Protein AF-A0A535A7B1-F1 (afdb_monomer)

Sequence (189 aa):
MSALTLLDQRRAEAITGGNFILGQANDANATTTLTPTSGAPLKPLMHIDGSSMGITDTTLIVDGPTGGKSLQVNTGAGASAAAGGSTAISASSGSATAVSGTAGGTGGKGIWGHATGGHAVHGTASTGWGGFFEGSVYTTKFHEMKEITTPAAPAANHARLFLRDNGSGKTQLCVLFNTGGFQVIKTQP

Solvent-accessible surface area (backbone atoms only — not comparable to full-atom values): 13585 Å² total; per-residue (Å²): 130,83,76,73,47,76,65,53,51,54,50,53,53,57,73,73,69,58,74,92,67,93,89,60,90,82,48,96,90,54,88,86,78,91,72,84,92,63,95,69,87,88,72,74,95,72,81,88,83,57,90,87,58,62,97,85,62,80,88,79,85,71,84,49,59,93,93,58,74,49,76,83,87,88,66,62,95,94,55,79,93,76,76,86,71,96,70,80,75,78,55,91,55,103,84,55,78,57,78,87,54,83,49,96,52,94,90,51,63,40,75,83,63,77,58,99,65,90,65,42,74,80,62,76,49,99,70,88,65,48,72,86,74,96,64,92,84,86,71,97,72,83,84,86,82,68,71,42,76,86,71,79,56,42,60,84,99,39,72,46,79,49,36,25,69,72,85,78,86,38,51,27,40,32,42,31,30,44,87,61,59,64,46,76,80,44,66,60,132

Secondary structure (DSSP, 8-state):
-PPPPHHHHHHHHHHTT----SSS---TTS------SS--S---S-----TTS-TT--S------TTS-S------TT------SS------STT--S------STT--SS----SSS-SS----SSS-S---SS----SS-----B-PPPPPPPTT-EEEEEEE-SSS-EEEEEEETTS-EEEEEE--

Radius of gyration: 28.25 Å; Cα contacts (8 Å, |Δi|>4): 139; chains: 1; bounding box: 60×38×94 Å

Nearest PDB structures (foldseek):
  6x3m-assembly2_E  TM=2.555E-01  e=4.484E-01  Streptococcus pyogenes phage H4489A
  6x3m-assembly1_C  TM=3.343E-01  e=1.158E+00  Streptococcus pyogenes phage H4489A
  6x3m-assembly2_D  TM=3.162E-01  e=1.401E+00  Streptococcus pyogenes phage H4489A
  2dp5-assembly1_A  TM=2.538E-01  e=1.158E+00  Streptococcus pyogenes
  6x3m-assembly3_H  TM=2.265E-01  e=5.635E+00  Streptococcus pyogenes phage H4489A

Foldseek 3Di:
DDPQPPVNVVVVCVVVPDDDDDPDDDDPPDDDDQDDPDDDDDDPSDDQDCPVPDPPDDRDDQDDDVPDDSDDDDDDPPDDPDDPDDDDQDDDDPDDDSAFFDDDDDVDDRDDFDDPDDDSDFFDDPDDDSDDDPDDDDDPDDDDADADDDDQADAAPDKDWHWHDPVPRWIFTWIHHNVRDIDTPDIDD

Mean predicted aligned error: 11.19 Å

pLDDT: mean 81.15, std 14.84, range [48.0, 98.62]

Structure (mmCIF, N/CA/C/O backbone):
data_AF-A0A535A7B1-F1
#
_entry.id   AF-A0A535A7B1-F1
#
loop_
_atom_site.group_PDB
_atom_site.id
_atom_site.type_symbol
_atom_site.label_atom_id
_atom_site.label_alt_id
_atom_site.label_comp_id
_atom_site.label_asym_id
_atom_site.label_entity_id
_atom_site.label_seq_id
_atom_site.pdbx_PDB_ins_code
_atom_site.Cartn_x
_atom_site.Cartn_y
_atom_site.Cartn_z
_atom_site.occupancy
_atom_site.B_iso_or_equiv
_atom_site.auth_seq_id
_atom_site.auth_comp_id
_atom_site.auth_asym_id
_atom_site.auth_atom_id
_atom_site.pdbx_PDB_model_num
ATOM 1 N N . MET A 1 1 ? 19.086 -11.172 -66.546 1.00 52.09 1 MET A N 1
ATOM 2 C CA . MET A 1 1 ? 18.426 -10.802 -65.277 1.00 52.09 1 MET A CA 1
ATOM 3 C C . MET A 1 1 ? 19.045 -9.495 -64.819 1.00 52.09 1 MET A C 1
ATOM 5 O O . MET A 1 1 ? 20.242 -9.483 -64.571 1.00 52.09 1 MET A O 1
ATOM 9 N N . SER A 1 2 ? 18.289 -8.393 -64.837 1.00 60.31 2 SER A N 1
ATOM 10 C CA . SER A 1 2 ? 18.793 -7.094 -64.372 1.00 60.31 2 SER A CA 1
ATOM 11 C C . SER A 1 2 ? 19.026 -7.192 -62.870 1.00 60.31 2 SER A C 1
ATOM 13 O O . SER A 1 2 ? 18.092 -7.528 -62.144 1.00 60.31 2 SER A O 1
ATOM 15 N N . ALA A 1 3 ? 20.259 -6.968 -62.417 1.00 62.34 3 ALA A N 1
ATOM 16 C CA . ALA A 1 3 ? 20.546 -6.884 -60.993 1.00 62.34 3 ALA A CA 1
ATOM 17 C C . ALA A 1 3 ? 19.658 -5.782 -60.404 1.00 62.34 3 ALA A C 1
ATOM 19 O O . ALA A 1 3 ? 19.644 -4.668 -60.935 1.00 62.34 3 ALA A O 1
ATOM 20 N N . LEU A 1 4 ? 18.882 -6.106 -59.364 1.00 67.12 4 LEU A N 1
ATOM 21 C CA . LEU A 1 4 ? 18.201 -5.083 -58.575 1.00 67.12 4 LEU A CA 1
ATOM 22 C C . LEU A 1 4 ? 19.266 -4.073 -58.167 1.00 67.12 4 LEU A C 1
ATOM 24 O O . LEU A 1 4 ? 20.326 -4.461 -57.664 1.00 67.12 4 LEU A O 1
ATOM 28 N N . THR A 1 5 ? 19.018 -2.792 -58.419 1.00 82.12 5 THR A N 1
ATOM 29 C CA . THR A 1 5 ? 19.961 -1.790 -57.947 1.00 82.12 5 THR A CA 1
ATOM 30 C C . THR A 1 5 ? 19.994 -1.874 -56.423 1.00 82.12 5 THR A C 1
ATOM 32 O O . THR A 1 5 ? 19.004 -2.234 -55.783 1.00 82.12 5 THR A O 1
ATOM 35 N N . LEU A 1 6 ? 21.126 -1.533 -55.811 1.00 71.56 6 LEU A N 1
ATOM 36 C CA . LEU A 1 6 ? 21.220 -1.455 -54.350 1.00 71.56 6 LEU A CA 1
ATOM 37 C C . LEU A 1 6 ? 20.094 -0.569 -53.767 1.00 71.56 6 LEU A C 1
ATOM 39 O O . LEU A 1 6 ? 19.624 -0.785 -52.654 1.00 71.56 6 LEU A O 1
ATOM 43 N N . LEU A 1 7 ? 19.625 0.402 -54.558 1.00 72.31 7 LEU A N 1
ATOM 44 C CA . LEU A 1 7 ? 18.490 1.259 -54.245 1.00 72.31 7 LEU A CA 1
ATOM 45 C C . LEU A 1 7 ? 17.146 0.510 -54.268 1.00 72.31 7 LEU A C 1
ATOM 47 O O . LEU A 1 7 ? 16.309 0.766 -53.408 1.00 72.31 7 LEU A O 1
ATOM 51 N N . ASP A 1 8 ? 16.946 -0.427 -55.195 1.00 76.06 8 ASP A N 1
ATOM 52 C CA . ASP A 1 8 ? 15.741 -1.262 -55.273 1.00 76.06 8 ASP A CA 1
ATOM 53 C C . ASP A 1 8 ? 15.687 -2.291 -54.137 1.00 76.06 8 ASP A C 1
ATOM 55 O O . ASP A 1 8 ? 14.619 -2.514 -53.569 1.00 76.06 8 ASP A O 1
ATOM 59 N N . GLN A 1 9 ? 16.834 -2.854 -53.735 1.00 72.25 9 GLN A N 1
ATOM 60 C CA . GLN A 1 9 ? 16.934 -3.710 -52.543 1.00 72.25 9 GLN A CA 1
ATOM 61 C C . GLN A 1 9 ? 16.591 -2.940 -51.263 1.00 72.25 9 GLN A C 1
ATOM 63 O O . GLN A 1 9 ? 15.744 -3.384 -50.492 1.00 72.25 9 GLN A O 1
ATOM 68 N N . ARG A 1 10 ? 17.157 -1.741 -51.069 1.00 67.62 10 ARG A N 1
ATOM 69 C CA . ARG A 1 10 ? 16.856 -0.930 -49.876 1.00 67.62 10 ARG A CA 1
ATOM 70 C C . ARG A 1 10 ? 15.433 -0.375 -49.855 1.00 67.62 10 ARG A C 1
ATOM 72 O O . ARG A 1 10 ? 14.861 -0.203 -48.782 1.00 67.62 10 ARG A O 1
ATOM 79 N N . ARG A 1 11 ? 14.833 -0.111 -51.022 1.00 67.56 11 ARG A N 1
ATOM 80 C CA . ARG A 1 11 ? 13.405 0.234 -51.122 1.00 67.56 11 ARG A CA 1
ATOM 81 C C . ARG A 1 11 ? 12.518 -0.961 -50.774 1.00 67.56 11 ARG A C 1
ATOM 83 O O . ARG A 1 11 ? 11.527 -0.763 -50.081 1.00 67.56 11 ARG A O 1
ATOM 90 N N . ALA A 1 12 ? 12.879 -2.178 -51.182 1.00 63.34 12 ALA A N 1
ATOM 91 C CA . ALA A 1 12 ? 12.149 -3.390 -50.810 1.00 63.34 12 ALA A CA 1
ATOM 92 C C . ALA A 1 12 ? 12.198 -3.662 -49.292 1.00 63.34 12 ALA A C 1
ATOM 94 O O . ALA A 1 12 ? 11.164 -3.970 -48.708 1.00 63.34 12 ALA A O 1
ATOM 95 N N . GLU A 1 13 ? 13.351 -3.453 -48.647 1.00 61.88 13 GLU A N 1
ATOM 96 C CA . GLU A 1 13 ? 13.532 -3.593 -47.188 1.00 61.88 13 GLU A CA 1
ATOM 97 C C . GLU A 1 13 ? 12.706 -2.574 -46.377 1.00 61.88 13 GLU A C 1
ATOM 99 O O . GLU A 1 13 ? 12.192 -2.893 -45.304 1.00 61.88 13 GLU A O 1
ATOM 104 N N . ALA A 1 14 ? 12.526 -1.356 -46.902 1.00 57.94 14 ALA A N 1
ATOM 105 C CA . ALA A 1 14 ? 11.713 -0.315 -46.268 1.00 57.94 14 ALA A CA 1
ATOM 106 C C . ALA A 1 14 ? 10.194 -0.526 -46.449 1.00 57.94 14 ALA A C 1
ATOM 108 O O . ALA A 1 14 ? 9.410 -0.141 -45.584 1.00 57.94 14 ALA A O 1
ATOM 109 N N . ILE A 1 15 ? 9.765 -1.140 -47.559 1.00 52.69 15 ILE A N 1
ATOM 110 C CA . ILE A 1 15 ? 8.344 -1.359 -47.890 1.00 52.69 15 ILE A CA 1
ATOM 111 C C . ILE A 1 15 ? 7.735 -2.519 -47.077 1.00 52.69 15 ILE A C 1
ATOM 113 O O . ILE A 1 15 ? 6.527 -2.534 -46.849 1.00 52.69 15 ILE A O 1
ATOM 117 N N . THR A 1 16 ? 8.544 -3.454 -46.567 1.00 52.75 16 THR A N 1
ATOM 118 C CA . THR A 1 16 ? 8.082 -4.596 -45.750 1.00 52.75 16 THR A CA 1
ATOM 119 C C . THR A 1 16 ? 7.860 -4.288 -44.260 1.00 52.75 16 THR A C 1
ATOM 121 O O . THR A 1 16 ? 7.666 -5.215 -43.479 1.00 52.75 16 THR A O 1
ATOM 124 N N . GLY A 1 17 ? 7.868 -3.018 -43.837 1.00 49.88 17 GLY A N 1
ATOM 125 C CA . GLY A 1 17 ? 7.598 -2.645 -42.439 1.00 49.88 17 GLY A CA 1
ATOM 126 C C . GLY A 1 17 ? 8.762 -2.908 -41.475 1.00 49.88 17 GLY A C 1
ATOM 127 O O . GLY A 1 17 ? 8.541 -3.159 -40.294 1.00 49.88 17 GLY A O 1
ATOM 128 N N . GLY A 1 18 ? 10.006 -2.870 -41.965 1.00 48.00 18 GLY A N 1
ATOM 129 C CA . GLY A 1 18 ? 11.191 -2.992 -41.119 1.00 48.00 18 GLY A CA 1
ATOM 130 C C . GLY A 1 18 ? 11.361 -1.766 -40.221 1.00 48.00 18 GLY A C 1
ATOM 131 O O . GLY A 1 1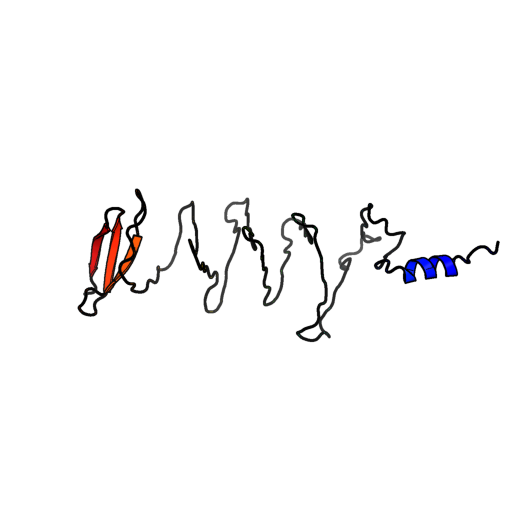8 ? 11.551 -0.653 -40.711 1.00 48.00 18 GLY A O 1
ATOM 132 N N . ASN A 1 19 ? 11.296 -1.970 -38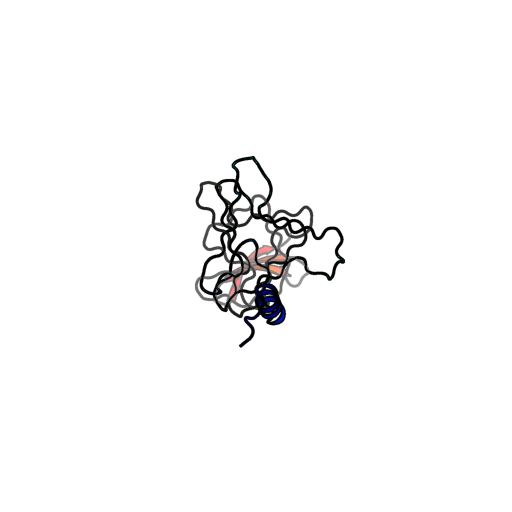.905 1.00 49.97 19 ASN A N 1
ATOM 133 C CA . ASN A 1 19 ? 11.562 -0.932 -37.913 1.00 49.97 19 ASN A CA 1
ATOM 134 C C . ASN A 1 19 ? 12.917 -0.242 -38.144 1.00 49.97 19 ASN A C 1
ATOM 136 O O . ASN A 1 19 ? 13.879 -0.834 -38.634 1.00 49.97 19 ASN A O 1
ATOM 140 N N . PHE A 1 20 ? 12.973 1.017 -37.713 1.00 54.16 20 PHE A N 1
ATOM 141 C CA . PHE A 1 20 ? 14.140 1.891 -37.696 1.00 54.16 20 PHE A CA 1
ATOM 142 C C . PHE A 1 20 ? 15.446 1.189 -37.281 1.00 54.16 20 PHE A C 1
ATOM 144 O O . PHE A 1 20 ? 15.522 0.514 -36.253 1.00 54.16 20 PHE A O 1
ATOM 151 N N . ILE A 1 21 ? 16.493 1.418 -38.074 1.00 58.69 21 ILE A N 1
ATOM 152 C CA . ILE A 1 21 ? 17.860 0.974 -37.816 1.00 58.69 21 ILE A CA 1
ATOM 153 C C . ILE A 1 21 ? 18.765 2.196 -37.656 1.00 58.69 21 ILE A C 1
ATOM 155 O O . ILE A 1 21 ? 18.937 2.960 -38.609 1.00 58.69 21 ILE A O 1
ATOM 159 N N . LEU A 1 22 ? 19.464 2.314 -36.524 1.00 58.59 22 LEU A N 1
ATOM 160 C CA . LEU A 1 22 ? 20.679 3.130 -36.445 1.00 58.59 22 LEU A CA 1
ATOM 161 C C . LEU A 1 22 ? 21.916 2.254 -36.689 1.00 58.59 22 LEU A C 1
ATOM 163 O O . LEU A 1 22 ? 22.447 1.642 -35.769 1.00 58.59 22 LEU A O 1
ATOM 167 N N . GLY A 1 23 ? 22.383 2.218 -37.941 1.00 53.00 23 GLY A N 1
ATOM 168 C CA . GLY A 1 23 ? 23.749 1.820 -38.304 1.00 53.00 23 GLY A CA 1
ATOM 169 C C . GLY A 1 23 ? 23.988 0.501 -39.062 1.00 53.00 23 GLY A C 1
ATOM 170 O O . GLY A 1 23 ? 24.954 0.485 -39.818 1.00 53.00 23 GLY A O 1
ATOM 171 N N . GLN A 1 24 ? 23.196 -0.576 -38.928 1.00 56.12 24 GLN A N 1
ATOM 172 C CA . GLN A 1 24 ? 23.437 -1.889 -39.592 1.00 56.12 24 GLN A CA 1
ATOM 173 C C . GLN A 1 24 ? 22.198 -2.800 -39.636 1.00 56.12 24 GLN A C 1
ATOM 175 O O . GLN A 1 24 ? 21.312 -2.626 -38.822 1.00 56.12 24 GLN A O 1
ATOM 180 N N . ALA A 1 25 ? 22.170 -3.817 -40.511 1.00 52.72 25 ALA A N 1
ATOM 181 C CA . ALA A 1 25 ? 21.081 -4.803 -40.617 1.00 52.72 25 ALA A CA 1
ATOM 182 C C . ALA A 1 25 ? 20.532 -5.268 -39.246 1.00 52.72 25 ALA A C 1
ATOM 184 O O . ALA A 1 25 ? 21.250 -5.868 -38.448 1.00 52.72 25 ALA A O 1
ATOM 185 N N . ASN A 1 26 ? 19.255 -4.977 -38.986 1.00 60.22 26 ASN A N 1
ATOM 186 C CA . ASN A 1 26 ? 18.538 -5.377 -37.780 1.00 60.22 26 ASN A CA 1
ATOM 187 C C . ASN A 1 26 ? 18.175 -6.847 -37.974 1.00 60.22 26 ASN A C 1
ATOM 189 O O . ASN A 1 26 ? 17.227 -7.162 -38.692 1.00 60.22 26 ASN A O 1
ATOM 193 N N . ASP A 1 27 ? 18.936 -7.744 -37.362 1.00 64.25 27 ASP A N 1
ATOM 194 C CA . ASP A 1 27 ? 18.519 -9.132 -37.202 1.00 64.25 27 ASP A CA 1
ATOM 195 C C . ASP A 1 27 ? 17.625 -9.218 -35.961 1.00 64.25 27 ASP A C 1
ATOM 197 O O . ASP A 1 27 ? 18.040 -8.846 -34.864 1.00 64.25 27 ASP A O 1
ATOM 201 N N . ALA A 1 28 ? 16.398 -9.715 -36.127 1.00 60.22 28 ALA A N 1
ATOM 202 C CA . ALA A 1 28 ? 15.451 -9.924 -35.030 1.00 60.22 28 ALA A CA 1
ATOM 203 C C . ALA A 1 28 ? 15.984 -10.878 -33.941 1.00 60.22 28 ALA A C 1
ATOM 205 O O . ALA A 1 28 ? 15.436 -10.923 -32.841 1.00 60.22 28 ALA A O 1
ATOM 206 N N . ASN A 1 29 ? 17.048 -11.628 -34.238 1.00 66.81 29 ASN A N 1
ATOM 207 C CA . ASN A 1 29 ? 17.693 -12.566 -33.326 1.00 66.81 29 ASN A CA 1
ATOM 208 C C . ASN A 1 29 ? 18.998 -12.027 -32.714 1.00 66.81 29 ASN A C 1
ATOM 210 O O . ASN A 1 29 ? 19.630 -12.737 -31.931 1.00 66.81 29 ASN A O 1
ATOM 214 N N . ALA A 1 30 ? 19.417 -10.801 -33.048 1.00 61.69 30 ALA A N 1
ATOM 215 C CA . ALA A 1 30 ? 20.651 -10.197 -32.549 1.00 61.69 30 ALA A CA 1
ATOM 216 C C . ALA A 1 30 ? 20.386 -8.957 -31.679 1.00 61.69 30 ALA A C 1
ATOM 218 O O . ALA A 1 30 ? 19.464 -8.178 -31.911 1.00 61.69 30 ALA A O 1
ATOM 219 N N . THR A 1 31 ? 21.234 -8.742 -30.671 1.00 73.62 31 THR A N 1
ATOM 220 C CA . THR A 1 31 ? 21.159 -7.559 -29.802 1.00 73.62 31 THR A CA 1
ATOM 221 C C . THR A 1 31 ? 21.687 -6.315 -30.519 1.00 73.62 31 THR A C 1
ATOM 223 O O . THR A 1 31 ? 22.892 -6.193 -30.745 1.00 73.62 31 THR A O 1
ATOM 226 N N . THR A 1 32 ? 20.826 -5.332 -30.784 1.00 73.62 32 THR A N 1
ATOM 227 C CA 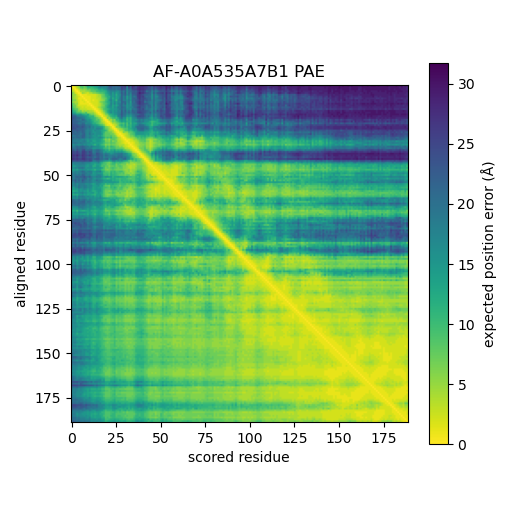. THR A 1 32 ? 21.262 -3.996 -31.224 1.00 73.62 32 THR A CA 1
ATOM 228 C C . THR A 1 32 ? 21.765 -3.191 -30.026 1.00 73.62 32 THR A C 1
ATOM 230 O O . THR A 1 32 ? 20.996 -2.837 -29.134 1.00 73.62 32 THR A O 1
ATOM 233 N N . THR A 1 33 ? 23.064 -2.884 -29.998 1.00 74.00 33 THR A N 1
ATOM 234 C CA . THR A 1 33 ? 23.676 -2.071 -28.933 1.00 74.00 33 THR A CA 1
ATOM 235 C C . THR A 1 33 ? 23.913 -0.642 -29.418 1.00 74.00 33 THR A C 1
ATOM 237 O O . THR A 1 33 ? 24.631 -0.430 -30.392 1.00 74.00 33 THR A O 1
ATOM 240 N N . LEU A 1 34 ? 23.364 0.353 -28.715 1.00 75.50 34 LEU A N 1
ATOM 241 C CA . LEU A 1 34 ? 23.719 1.762 -28.910 1.00 75.50 34 LEU A CA 1
ATOM 242 C C . LEU A 1 34 ? 24.869 2.114 -27.959 1.00 75.50 34 LEU A C 1
ATOM 244 O O . LEU A 1 34 ? 24.690 2.138 -26.744 1.00 75.50 34 LEU A O 1
ATOM 248 N N . THR A 1 35 ? 26.063 2.364 -28.493 1.00 70.75 35 THR A N 1
ATOM 249 C CA . THR A 1 35 ? 27.246 2.766 -27.711 1.00 70.75 35 THR A CA 1
ATOM 250 C C . THR A 1 35 ? 27.781 4.090 -28.257 1.00 70.75 35 THR A C 1
ATOM 252 O O . THR A 1 35 ? 27.913 4.222 -29.475 1.00 70.75 35 THR A O 1
ATOM 255 N N . PRO A 1 36 ? 28.087 5.088 -27.409 1.00 66.69 36 PRO A N 1
ATOM 256 C CA . PRO A 1 36 ? 28.672 6.332 -27.888 1.00 66.69 36 PRO A CA 1
ATOM 257 C C . PRO A 1 36 ? 30.085 6.060 -28.418 1.00 66.69 36 PRO A C 1
ATOM 259 O O . PRO A 1 36 ? 30.868 5.348 -27.795 1.00 66.69 36 PRO A O 1
ATOM 262 N N . THR A 1 37 ? 30.420 6.627 -29.575 1.00 64.19 37 THR A N 1
ATOM 263 C CA . THR A 1 37 ? 31.692 6.370 -30.274 1.00 64.19 37 THR A CA 1
ATOM 264 C C . THR A 1 37 ? 32.850 7.258 -29.804 1.00 64.19 37 THR A C 1
ATOM 266 O O . THR A 1 37 ? 33.974 7.086 -30.272 1.00 64.19 37 THR A O 1
ATOM 269 N N . SER A 1 38 ? 32.621 8.192 -28.873 1.00 61.16 38 SER A N 1
ATOM 270 C CA . SER A 1 38 ? 33.679 9.005 -28.262 1.00 61.16 38 SER A CA 1
ATOM 271 C C . SER A 1 38 ? 33.380 9.347 -26.797 1.00 61.16 38 SER A C 1
ATOM 273 O O . SER A 1 38 ? 32.238 9.587 -26.412 1.00 61.16 38 SER A O 1
ATOM 275 N N . GLY A 1 39 ? 34.427 9.350 -25.965 1.00 55.91 39 GLY A N 1
ATOM 276 C CA . GLY A 1 39 ? 34.363 9.495 -24.503 1.00 55.91 39 GLY A CA 1
ATOM 277 C C . GLY A 1 39 ? 34.131 10.916 -23.974 1.00 55.91 39 GLY A C 1
ATOM 278 O O . GLY A 1 39 ? 34.639 11.248 -22.905 1.00 55.91 39 GLY A O 1
ATOM 279 N N . ALA A 1 40 ? 33.412 11.773 -24.702 1.00 56.72 40 ALA A N 1
ATOM 280 C CA . ALA A 1 40 ? 33.024 13.087 -24.184 1.00 56.72 40 ALA A CA 1
ATOM 281 C C . ALA A 1 40 ? 31.806 12.967 -23.236 1.00 56.72 40 ALA A C 1
ATOM 283 O O . ALA A 1 40 ? 30.952 12.101 -23.448 1.00 56.72 40 ALA A O 1
ATOM 284 N N . PRO A 1 41 ? 31.682 13.818 -22.198 1.00 56.06 41 PRO A N 1
ATOM 285 C CA . PRO A 1 41 ? 30.610 13.687 -21.221 1.00 56.06 41 PRO A CA 1
ATOM 286 C C . PRO A 1 41 ? 29.231 14.072 -21.789 1.00 56.06 41 PRO A C 1
ATOM 288 O O . PRO A 1 41 ? 29.078 15.086 -22.464 1.00 56.06 41 PRO A O 1
ATOM 291 N N . LEU A 1 42 ? 28.237 13.252 -21.422 1.00 55.34 42 LEU A N 1
ATOM 292 C CA . LEU A 1 42 ? 26.790 13.513 -21.350 1.00 55.34 42 LEU A CA 1
ATOM 293 C C . LEU A 1 42 ? 26.102 14.055 -22.619 1.00 55.34 42 LEU A C 1
ATOM 295 O O . LEU A 1 42 ? 25.596 15.175 -22.644 1.00 55.34 42 LEU A O 1
ATOM 299 N N . LYS A 1 43 ? 25.93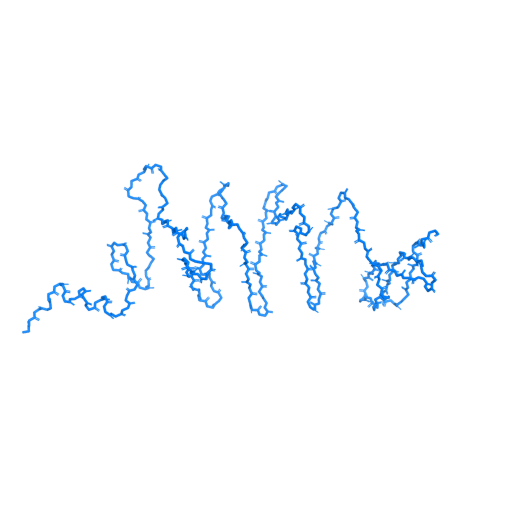7 13.202 -23.633 1.00 63.81 43 LYS A N 1
ATOM 300 C CA . LYS A 1 43 ? 24.730 13.250 -24.476 1.00 63.81 43 LYS A CA 1
ATOM 301 C C . LYS A 1 43 ? 23.950 11.953 -24.263 1.00 63.81 43 LYS A C 1
ATOM 303 O O . LYS A 1 43 ? 24.575 10.892 -24.288 1.00 63.81 43 LYS A O 1
ATOM 308 N N . PRO A 1 44 ? 22.630 12.003 -24.008 1.00 71.12 44 PRO A N 1
ATOM 309 C CA . PRO A 1 44 ? 21.842 10.784 -23.915 1.00 71.12 44 PRO A CA 1
ATOM 310 C C . PRO A 1 44 ? 21.934 10.030 -25.246 1.00 71.12 44 PRO A C 1
ATOM 312 O O . PRO A 1 44 ? 21.857 10.640 -26.311 1.00 71.12 44 PRO A O 1
ATOM 315 N N . LEU A 1 45 ? 22.104 8.705 -25.184 1.00 75.38 45 LEU A N 1
ATOM 316 C CA . LEU A 1 45 ? 22.141 7.856 -26.384 1.00 75.38 45 LEU A CA 1
ATOM 317 C C . LEU A 1 45 ? 20.847 7.957 -27.200 1.00 75.38 45 LEU A C 1
ATOM 319 O O . LEU A 1 45 ? 20.865 7.805 -28.416 1.00 75.38 45 LEU A O 1
ATOM 323 N N . MET A 1 46 ? 19.742 8.246 -26.518 1.00 82.00 46 MET A N 1
ATOM 324 C CA . MET A 1 46 ? 18.435 8.516 -27.091 1.00 82.00 46 MET A CA 1
ATOM 325 C C . MET A 1 46 ? 17.764 9.603 -26.247 1.00 82.00 46 MET A C 1
ATOM 327 O O . MET A 1 46 ? 17.684 9.468 -25.026 1.00 82.00 46 MET A O 1
ATOM 331 N N . HIS A 1 47 ? 17.293 10.673 -26.886 1.00 81.81 47 HIS A N 1
ATOM 332 C CA . HIS A 1 47 ? 16.447 11.689 -26.260 1.00 81.81 47 HIS A CA 1
ATOM 333 C C . HIS A 1 47 ? 15.078 11.648 -26.934 1.00 81.81 47 HIS A C 1
ATOM 335 O O . HIS A 1 47 ? 14.978 11.906 -28.132 1.00 81.81 47 HIS A O 1
ATOM 341 N N . ILE A 1 48 ? 14.048 11.288 -26.171 1.00 84.75 48 ILE A N 1
ATOM 342 C CA . ILE A 1 48 ? 12.656 11.331 -26.618 1.00 84.75 48 ILE A CA 1
ATOM 343 C C . ILE A 1 48 ? 12.022 12.546 -25.948 1.00 84.75 48 ILE A C 1
ATOM 345 O O . ILE A 1 48 ? 11.775 12.524 -24.744 1.00 84.75 48 ILE A O 1
ATOM 349 N N . ASP A 1 49 ? 11.802 13.605 -26.721 1.00 84.12 49 ASP A N 1
ATOM 350 C CA . ASP A 1 49 ? 11.202 14.850 -26.244 1.00 84.12 49 ASP A CA 1
ATOM 351 C C . ASP A 1 49 ? 9.748 14.947 -26.723 1.00 84.12 49 ASP A C 1
ATOM 353 O O . ASP A 1 49 ? 9.485 15.052 -27.920 1.00 84.12 49 ASP A O 1
ATOM 357 N N . GLY A 1 50 ? 8.807 14.888 -25.778 1.00 83.56 50 GLY A N 1
ATOM 358 C CA . GLY A 1 50 ? 7.369 15.003 -26.032 1.00 83.56 50 GLY A CA 1
ATOM 359 C C . GLY A 1 50 ? 6.785 16.388 -25.755 1.00 83.56 50 GLY A C 1
ATOM 360 O O . GLY A 1 50 ? 5.568 16.528 -25.722 1.00 83.56 50 GLY A O 1
ATOM 361 N N . SER A 1 51 ? 7.605 17.415 -25.516 1.00 85.38 51 SER A N 1
ATOM 362 C CA . SER A 1 51 ? 7.148 18.736 -25.041 1.00 85.38 51 SER A CA 1
ATOM 363 C C . SER A 1 51 ? 6.190 19.485 -25.981 1.00 85.38 51 SER A C 1
ATOM 365 O O . SER A 1 51 ? 5.509 20.408 -25.541 1.00 85.38 51 SER A O 1
ATOM 367 N N . SER A 1 52 ? 6.106 19.086 -27.253 1.00 85.94 52 SER A N 1
ATOM 368 C CA . SER A 1 52 ? 5.186 19.650 -28.255 1.00 85.94 52 SER A CA 1
ATOM 369 C C . SER A 1 52 ? 3.942 18.790 -28.523 1.00 85.94 52 SER A C 1
ATOM 371 O O . SER A 1 52 ? 3.137 19.136 -29.387 1.00 85.94 52 SER A O 1
ATOM 373 N N . MET A 1 53 ? 3.779 17.678 -27.804 1.00 86.62 53 MET A N 1
ATOM 374 C CA . MET A 1 53 ? 2.693 16.717 -28.004 1.00 86.62 53 MET A CA 1
ATOM 375 C C . MET A 1 53 ? 1.445 17.082 -27.186 1.00 86.62 53 MET A C 1
ATOM 377 O O . MET A 1 53 ? 1.531 17.713 -26.131 1.00 86.62 53 MET A O 1
ATOM 381 N N . GLY A 1 54 ? 0.268 16.685 -27.668 1.00 84.00 54 GLY A N 1
ATOM 382 C CA . GLY A 1 54 ? -0.993 16.813 -26.939 1.00 84.00 54 GLY A CA 1
ATOM 383 C C . GLY A 1 54 ? -1.117 15.803 -25.791 1.00 84.00 54 GLY A C 1
ATOM 384 O O . GLY A 1 54 ? -0.393 14.815 -25.722 1.00 84.00 54 GLY A O 1
ATOM 385 N N . ILE A 1 55 ? -2.090 16.010 -24.894 1.00 80.81 55 ILE A N 1
ATOM 386 C CA . ILE A 1 55 ? -2.307 15.159 -23.702 1.00 80.81 55 ILE A CA 1
ATOM 387 C C . ILE A 1 55 ? -2.733 13.709 -24.007 1.00 80.81 55 ILE A C 1
ATOM 389 O O . ILE A 1 55 ? -2.779 12.882 -23.101 1.00 80.81 55 ILE A O 1
ATOM 393 N N . THR A 1 56 ? -3.090 13.406 -25.256 1.00 86.00 56 THR A N 1
ATOM 394 C CA . THR A 1 56 ? -3.481 12.065 -25.721 1.00 86.00 56 THR A CA 1
ATOM 395 C C . THR A 1 56 ? -2.390 11.363 -26.516 1.00 86.00 56 THR A C 1
ATOM 397 O O . THR A 1 56 ? -2.534 10.187 -26.845 1.00 86.00 56 THR A O 1
ATOM 400 N N . ASP A 1 57 ? -1.330 12.077 -26.877 1.00 86.19 57 ASP A N 1
ATOM 401 C CA . ASP A 1 57 ? -0.317 11.542 -27.768 1.00 86.19 57 ASP A CA 1
ATOM 402 C C . ASP A 1 57 ? 0.701 10.703 -26.980 1.00 86.19 57 ASP A C 1
ATOM 404 O O . ASP A 1 57 ? 0.947 10.923 -25.794 1.00 86.19 57 ASP A O 1
ATOM 408 N N . THR A 1 58 ? 1.310 9.720 -27.645 1.00 83.38 58 THR A N 1
ATOM 409 C CA . THR A 1 58 ? 2.255 8.780 -27.021 1.00 83.38 58 THR A CA 1
ATOM 410 C C . THR A 1 58 ? 3.664 8.973 -27.573 1.00 83.38 58 THR A C 1
ATOM 412 O O . THR A 1 58 ? 3.874 8.857 -28.777 1.00 83.38 58 THR A O 1
ATOM 415 N N . THR A 1 59 ? 4.640 9.231 -26.700 1.00 84.94 59 THR A N 1
ATOM 416 C CA . THR A 1 59 ? 6.056 9.402 -27.079 1.00 84.94 59 THR A CA 1
ATOM 417 C C . THR A 1 59 ? 6.776 8.078 -27.335 1.00 84.94 59 THR A C 1
ATOM 419 O O . THR A 1 59 ? 7.644 8.004 -28.202 1.00 84.94 59 THR A O 1
ATOM 422 N N . LEU A 1 60 ? 6.445 7.036 -26.566 1.00 86.25 60 LEU A N 1
ATOM 423 C CA . LEU A 1 60 ? 7.088 5.726 -26.622 1.00 86.25 60 LEU A CA 1
ATOM 424 C C . LEU A 1 60 ? 6.112 4.623 -26.203 1.00 86.25 60 LEU A C 1
ATOM 426 O O . LEU A 1 60 ? 5.493 4.705 -25.144 1.00 86.25 60 LEU A O 1
ATOM 430 N N . ILE A 1 61 ? 6.056 3.559 -27.001 1.00 84.69 61 ILE A N 1
ATOM 431 C CA . ILE A 1 61 ? 5.433 2.282 -26.645 1.00 84.69 61 ILE A CA 1
ATOM 432 C C . ILE A 1 61 ? 6.542 1.234 -26.615 1.00 84.69 61 ILE A C 1
ATOM 434 O O . ILE A 1 61 ? 7.348 1.159 -27.543 1.00 84.69 61 ILE A O 1
ATOM 438 N N . VAL A 1 62 ? 6.594 0.439 -25.545 1.00 84.62 62 VAL A N 1
ATOM 439 C CA . VAL A 1 62 ? 7.501 -0.709 -25.439 1.00 84.62 62 VAL A CA 1
ATOM 440 C C . VAL A 1 62 ? 6.677 -1.945 -25.116 1.00 84.62 62 VAL A C 1
ATOM 442 O O . VAL A 1 62 ? 6.314 -2.180 -23.962 1.00 84.62 62 VAL A O 1
ATOM 445 N N . ASP A 1 63 ? 6.382 -2.729 -26.145 1.00 83.50 63 ASP A N 1
ATOM 446 C CA . ASP A 1 63 ? 5.669 -3.992 -26.003 1.00 83.50 63 ASP A CA 1
ATOM 447 C C . ASP A 1 63 ? 6.631 -5.098 -25.558 1.00 83.50 63 ASP A C 1
ATOM 449 O O . ASP A 1 63 ? 7.741 -5.234 -26.073 1.00 83.50 63 ASP A O 1
ATOM 453 N N . GLY A 1 64 ? 6.216 -5.881 -24.563 1.00 76.31 64 GLY A N 1
ATOM 454 C CA . GLY A 1 64 ? 6.987 -7.010 -24.045 1.00 76.31 64 GLY A CA 1
ATOM 455 C C . GLY A 1 64 ? 6.307 -8.347 -24.330 1.00 76.31 64 GLY A C 1
ATOM 456 O O . GLY A 1 64 ? 5.086 -8.397 -24.484 1.00 76.31 64 GLY A O 1
ATOM 457 N N . PRO A 1 65 ? 7.066 -9.453 -24.352 1.00 75.25 65 PRO A N 1
ATOM 458 C CA . PRO A 1 65 ? 6.486 -10.786 -24.448 1.00 75.25 65 PRO A CA 1
ATOM 459 C C . PRO A 1 65 ? 5.731 -11.147 -23.160 1.00 75.25 65 PRO A C 1
ATOM 461 O O . PRO A 1 65 ? 6.035 -10.643 -22.074 1.00 75.25 65 PRO A O 1
ATOM 464 N N . THR A 1 66 ? 4.774 -12.073 -23.247 1.00 79.19 66 THR A N 1
ATOM 465 C CA . THR A 1 66 ? 4.071 -12.607 -22.071 1.00 79.19 66 THR A CA 1
ATOM 466 C C . THR A 1 66 ? 5.074 -13.186 -21.063 1.00 79.19 66 THR A C 1
ATOM 468 O O . THR A 1 66 ? 5.798 -14.126 -21.375 1.00 79.19 66 THR A O 1
ATOM 471 N N . GLY A 1 67 ? 5.125 -12.619 -19.852 1.00 69.94 67 GLY A N 1
ATOM 472 C CA . GLY A 1 67 ? 6.015 -13.073 -18.772 1.00 69.94 67 GLY A CA 1
ATOM 473 C C . GLY A 1 67 ? 7.469 -12.583 -18.847 1.00 69.94 67 GLY A C 1
ATOM 474 O O . GLY A 1 67 ? 8.266 -12.962 -17.991 1.00 69.94 67 GLY A O 1
ATOM 475 N N . GLY A 1 68 ? 7.830 -11.746 -19.828 1.00 69.69 68 GLY A N 1
ATOM 476 C CA . GLY A 1 68 ? 9.158 -11.129 -19.932 1.00 69.69 68 GLY A CA 1
ATOM 477 C C . GLY A 1 68 ? 9.184 -9.652 -19.531 1.00 69.69 68 GLY A C 1
ATOM 478 O O . GLY A 1 68 ? 8.182 -9.079 -19.106 1.00 69.69 68 GLY A O 1
ATOM 479 N N . LYS A 1 69 ? 10.354 -9.019 -19.667 1.00 77.62 69 LYS 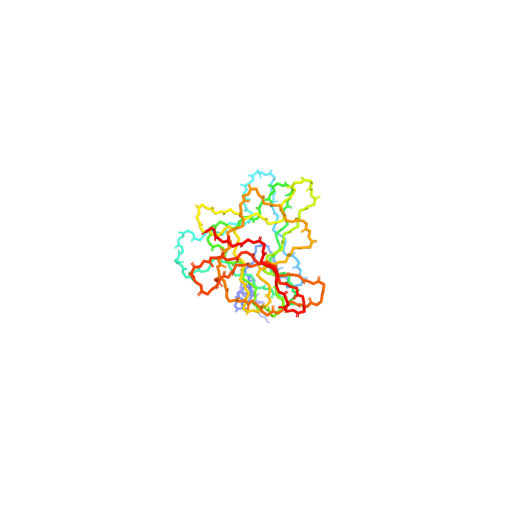A N 1
ATOM 480 C CA . LYS A 1 69 ? 10.519 -7.576 -19.442 1.00 77.62 69 LYS A CA 1
ATOM 481 C C . LYS A 1 69 ? 10.386 -6.843 -20.773 1.00 77.62 69 LYS A C 1
ATOM 483 O O . LYS A 1 69 ? 11.163 -7.118 -21.680 1.00 77.62 69 LYS A O 1
ATOM 488 N N . SER A 1 70 ? 9.446 -5.907 -20.874 1.00 80.31 70 SER A N 1
ATOM 489 C CA . SER A 1 70 ? 9.399 -4.961 -21.997 1.00 80.31 70 SER A CA 1
ATOM 490 C C . SER A 1 70 ? 10.527 -3.935 -21.889 1.00 80.31 70 SER A C 1
ATOM 492 O O . SER A 1 70 ? 11.236 -3.671 -22.851 1.00 80.31 70 SER A O 1
ATOM 494 N N . LEU A 1 71 ? 10.744 -3.408 -20.681 1.00 85.00 71 LEU A N 1
ATOM 495 C CA . LEU A 1 71 ? 11.763 -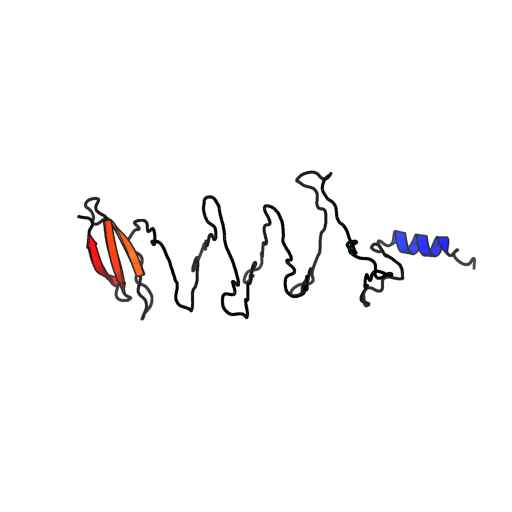2.413 -20.376 1.00 85.00 71 LEU A CA 1
ATOM 496 C C . LEU A 1 71 ? 12.531 -2.811 -19.112 1.00 85.00 71 LEU A C 1
ATOM 498 O O . LEU A 1 71 ? 11.941 -3.046 -18.057 1.00 85.00 71 LEU A O 1
ATOM 502 N N . GLN A 1 72 ? 13.860 -2.854 -19.201 1.00 81.88 72 GLN A N 1
ATOM 503 C CA . GLN A 1 72 ? 14.746 -2.999 -18.049 1.00 81.88 72 GLN A CA 1
ATOM 504 C C . GLN A 1 72 ? 15.708 -1.816 -18.001 1.00 81.88 72 GLN A C 1
ATOM 506 O O . GLN A 1 72 ? 16.526 -1.639 -18.899 1.00 81.88 72 GLN A O 1
ATOM 511 N N . VAL A 1 73 ? 15.640 -1.039 -16.921 1.00 81.94 73 VAL A N 1
ATOM 512 C CA . VAL A 1 73 ? 16.583 0.050 -16.657 1.00 81.94 73 VAL A CA 1
ATOM 513 C C . VAL A 1 73 ? 17.537 -0.406 -15.560 1.00 81.94 73 VAL A C 1
ATOM 515 O O . VAL A 1 73 ? 17.143 -0.543 -14.406 1.00 81.94 73 VAL A O 1
ATOM 518 N N . ASN A 1 74 ? 18.789 -0.671 -15.927 1.00 78.81 74 ASN A N 1
ATOM 519 C CA . ASN A 1 74 ? 19.848 -0.971 -14.968 1.00 78.81 74 ASN A CA 1
ATOM 520 C C . ASN A 1 74 ? 20.615 0.316 -14.685 1.00 78.81 74 ASN A C 1
ATOM 522 O O . ASN A 1 74 ? 21.238 0.874 -15.588 1.00 78.81 74 ASN A O 1
ATOM 526 N N . THR A 1 75 ? 20.573 0.790 -13.445 1.00 76.56 75 THR A N 1
ATOM 527 C CA . THR A 1 75 ? 21.309 1.981 -13.020 1.00 76.56 75 THR A CA 1
ATOM 528 C C . THR A 1 75 ? 22.473 1.599 -12.105 1.00 76.56 75 THR A C 1
ATOM 530 O O . THR A 1 75 ? 22.431 0.588 -11.405 1.00 76.56 75 THR A O 1
ATOM 533 N N . GLY A 1 76 ? 23.548 2.391 -12.131 1.00 71.00 76 GLY A N 1
ATOM 534 C CA . GLY A 1 76 ? 24.634 2.281 -11.153 1.00 71.00 76 GLY A CA 1
ATOM 535 C C . GLY A 1 76 ? 24.236 2.860 -9.790 1.00 71.00 76 GLY A C 1
ATOM 536 O O . GLY A 1 76 ? 23.185 3.487 -9.646 1.00 71.00 76 GLY A O 1
ATOM 537 N N . ALA A 1 77 ? 25.096 2.691 -8.781 1.00 70.06 77 ALA A N 1
ATOM 538 C CA . ALA A 1 77 ? 24.889 3.288 -7.462 1.00 70.06 77 ALA A CA 1
ATOM 539 C C . ALA A 1 77 ? 24.648 4.810 -7.569 1.00 70.06 77 ALA A C 1
ATOM 541 O O . ALA A 1 77 ? 25.436 5.524 -8.184 1.00 70.06 77 ALA A O 1
ATOM 542 N N . GLY A 1 78 ? 23.550 5.298 -6.979 1.00 58.50 78 GLY A N 1
ATOM 543 C CA . GLY A 1 78 ? 23.181 6.721 -6.980 1.00 58.50 78 GLY A CA 1
ATOM 544 C C . GLY A 1 78 ? 22.409 7.218 -8.211 1.00 58.50 78 GLY A C 1
ATOM 545 O O . GLY A 1 78 ? 22.012 8.380 -8.224 1.00 58.50 78 GLY A O 1
ATOM 546 N N . ALA A 1 79 ? 22.151 6.376 -9.217 1.00 61.31 79 ALA A N 1
ATOM 547 C CA . ALA A 1 79 ? 21.351 6.751 -10.384 1.00 61.31 79 ALA A CA 1
ATOM 548 C C . ALA A 1 79 ? 19.876 6.335 -10.223 1.00 61.31 79 ALA A C 1
ATOM 550 O O . ALA A 1 79 ? 19.564 5.180 -9.920 1.00 61.31 79 ALA A O 1
ATOM 551 N N . SER A 1 80 ? 18.965 7.287 -10.437 1.00 62.84 80 SER A N 1
ATOM 552 C CA . SER A 1 80 ? 17.515 7.102 -10.355 1.00 62.84 80 SER A CA 1
ATOM 553 C C . SER A 1 80 ? 16.898 6.904 -11.741 1.00 62.84 80 SER A C 1
ATOM 555 O O . SER A 1 80 ? 17.139 7.676 -12.665 1.00 62.84 80 SER A O 1
ATOM 557 N N . ALA A 1 81 ? 16.045 5.889 -11.879 1.00 65.25 81 ALA A N 1
ATOM 558 C CA . ALA A 1 81 ? 15.056 5.834 -12.951 1.00 65.25 81 ALA A CA 1
ATOM 559 C C . ALA A 1 81 ? 13.785 6.517 -12.426 1.00 65.25 81 ALA A C 1
ATOM 561 O O . ALA A 1 81 ? 12.925 5.873 -11.830 1.00 65.25 81 ALA A O 1
ATOM 562 N N . ALA A 1 82 ? 13.724 7.845 -12.528 1.00 62.75 82 ALA A N 1
ATOM 563 C CA . ALA A 1 82 ? 12.582 8.619 -12.052 1.00 62.75 82 ALA A CA 1
ATOM 564 C C . ALA A 1 82 ? 11.572 8.825 -13.184 1.00 62.75 82 ALA A C 1
ATOM 566 O O . ALA A 1 82 ? 11.931 9.301 -14.258 1.00 62.75 82 ALA A O 1
ATOM 567 N N . ALA A 1 83 ? 10.303 8.527 -12.920 1.00 60.72 83 ALA A N 1
ATOM 568 C CA . ALA A 1 83 ? 9.207 9.026 -13.732 1.00 60.72 83 ALA A CA 1
ATOM 569 C C . ALA A 1 83 ? 8.697 10.323 -13.080 1.00 60.72 83 ALA A C 1
ATOM 571 O O . ALA A 1 83 ? 8.198 10.307 -11.955 1.00 60.72 83 ALA A O 1
ATOM 572 N N . GLY A 1 84 ? 8.924 11.468 -13.728 1.00 52.69 84 GLY A N 1
ATOM 573 C CA . GLY A 1 84 ? 8.413 12.761 -13.267 1.00 52.69 84 GLY A CA 1
ATOM 574 C C . GLY A 1 84 ? 6.941 12.940 -13.654 1.00 52.69 84 GLY A C 1
ATOM 575 O O . GLY A 1 84 ? 6.563 12.617 -14.775 1.00 52.69 84 GLY A O 1
ATOM 576 N N . GLY A 1 85 ? 6.113 13.469 -12.747 1.00 57.28 85 GLY A N 1
ATOM 577 C CA . GLY A 1 85 ? 4.681 13.715 -12.985 1.00 57.28 85 GLY A CA 1
ATOM 578 C C . GLY A 1 85 ? 3.754 12.584 -12.512 1.00 57.28 85 GLY A C 1
ATOM 579 O O . GLY A 1 85 ? 4.166 11.698 -11.763 1.00 57.28 85 GLY A O 1
ATOM 580 N N . SER A 1 86 ? 2.478 12.623 -12.918 1.00 56.44 86 SER A N 1
ATOM 581 C CA . SER A 1 86 ? 1.465 11.605 -12.595 1.00 56.44 86 SER A CA 1
ATOM 582 C C . SER A 1 86 ? 1.731 10.311 -13.366 1.00 56.44 86 SER A C 1
ATOM 584 O O . SER A 1 86 ? 1.131 10.051 -14.406 1.00 56.44 86 SER A O 1
ATOM 586 N N . THR A 1 87 ? 2.666 9.508 -12.871 1.00 62.12 87 THR A N 1
ATOM 587 C CA . THR A 1 87 ? 3.011 8.216 -13.467 1.00 62.12 87 THR A CA 1
ATOM 588 C C . THR A 1 87 ? 2.125 7.128 -12.879 1.00 62.12 87 THR A C 1
ATOM 590 O O . THR A 1 87 ? 2.201 6.842 -11.686 1.00 62.12 87 THR A O 1
ATOM 593 N N . ALA A 1 88 ? 1.304 6.492 -13.712 1.00 64.44 88 ALA A N 1
ATOM 594 C CA . ALA A 1 88 ? 0.578 5.286 -13.334 1.00 64.44 88 ALA A CA 1
ATOM 595 C C . ALA A 1 88 ? 1.392 4.051 -13.748 1.00 64.44 88 ALA A C 1
ATOM 597 O O . ALA A 1 88 ? 1.421 3.689 -14.922 1.00 64.44 88 ALA A O 1
ATOM 598 N N . ILE A 1 89 ? 2.036 3.377 -12.791 1.00 74.00 89 ILE A N 1
ATOM 599 C CA . ILE A 1 89 ? 2.544 2.016 -13.011 1.00 74.00 89 ILE A CA 1
ATOM 600 C C . ILE A 1 89 ? 1.363 1.077 -12.770 1.00 74.00 89 ILE A C 1
ATOM 602 O O . ILE A 1 89 ? 1.005 0.800 -11.628 1.00 74.00 89 ILE A O 1
ATOM 606 N N . SER A 1 90 ? 0.711 0.651 -13.849 1.00 72.69 90 SER A N 1
ATOM 607 C CA . SER A 1 90 ? -0.458 -0.230 -13.792 1.00 72.69 90 SER A CA 1
ATOM 608 C C . SER A 1 90 ? -0.063 -1.647 -14.184 1.00 72.69 90 SER A C 1
ATOM 610 O O . SER A 1 90 ? 0.641 -1.843 -15.170 1.00 72.69 90 SER A O 1
ATOM 612 N N . ALA A 1 91 ? -0.544 -2.640 -13.440 1.00 74.00 91 ALA A N 1
ATOM 613 C CA . ALA A 1 91 ? -0.379 -4.046 -13.780 1.00 74.00 91 ALA A CA 1
ATOM 614 C C . ALA A 1 91 ? -1.759 -4.718 -13.780 1.00 74.00 91 ALA A C 1
ATOM 616 O O . ALA A 1 91 ? -2.500 -4.601 -12.809 1.00 74.00 91 ALA A O 1
ATOM 617 N N . SER A 1 92 ? -2.131 -5.354 -14.893 1.00 68.44 92 SER A N 1
ATOM 618 C CA . SER A 1 92 ? -3.521 -5.740 -15.191 1.00 68.44 92 SER A CA 1
ATOM 619 C C . SER A 1 92 ? -3.785 -7.252 -15.210 1.00 68.44 92 SER A C 1
ATOM 621 O O . SER A 1 92 ? -4.863 -7.673 -15.622 1.00 68.44 92 SER A O 1
ATOM 623 N N . SER A 1 93 ? -2.842 -8.092 -14.769 1.00 63.62 93 SER A N 1
ATOM 624 C CA . SER A 1 93 ? -3.055 -9.546 -14.695 1.00 63.62 93 SER A CA 1
ATOM 625 C C . SER A 1 93 ? -3.535 -9.995 -13.307 1.00 63.62 93 SER A C 1
ATOM 627 O O . SER A 1 93 ? -3.292 -9.327 -12.303 1.00 63.62 93 SER A O 1
ATOM 629 N N . GLY A 1 94 ? -4.210 -11.150 -13.230 1.00 60.28 94 GLY A N 1
ATOM 630 C CA . GLY A 1 94 ? -4.840 -11.667 -12.000 1.00 60.28 94 GLY A CA 1
ATOM 631 C C . GLY A 1 94 ? -3.896 -11.974 -10.824 1.00 60.28 94 GLY A C 1
ATOM 632 O O . GLY A 1 94 ? -4.358 -12.378 -9.761 1.00 60.28 94 GLY A O 1
ATOM 633 N N . SER A 1 95 ? -2.580 -11.806 -10.985 1.00 72.75 95 SER A N 1
ATOM 634 C CA . SER A 1 95 ? -1.563 -11.939 -9.928 1.00 72.75 95 SER A CA 1
ATOM 635 C C . SER A 1 95 ? -0.360 -11.035 -10.222 1.00 72.75 95 SER A C 1
ATOM 637 O O . SER A 1 95 ? 0.779 -11.494 -10.284 1.00 72.75 95 SER A O 1
ATOM 639 N N . ALA A 1 96 ? -0.614 -9.754 -10.494 1.00 71.56 96 ALA A N 1
ATOM 640 C CA . ALA A 1 96 ? 0.428 -8.809 -10.873 1.00 71.56 96 ALA A CA 1
ATOM 641 C C . ALA A 1 96 ? 0.934 -7.973 -9.689 1.00 71.56 96 ALA A C 1
ATOM 643 O O . ALA A 1 96 ? 0.146 -7.454 -8.900 1.00 71.56 96 ALA A O 1
ATOM 644 N N . THR A 1 97 ? 2.248 -7.754 -9.634 1.00 79.44 97 THR A N 1
ATOM 645 C CA . THR A 1 97 ? 2.862 -6.740 -8.768 1.00 79.44 97 THR A CA 1
ATOM 646 C C . THR A 1 97 ? 3.232 -5.541 -9.626 1.00 79.44 97 THR A C 1
ATOM 648 O O . THR A 1 97 ? 4.136 -5.633 -10.452 1.00 79.44 97 THR A O 1
ATOM 651 N N . ALA A 1 98 ? 2.544 -4.415 -9.435 1.00 81.69 98 AL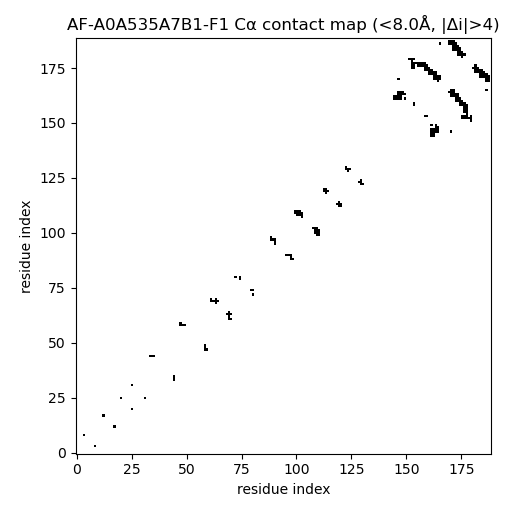A A N 1
ATOM 652 C CA . ALA A 1 98 ? 2.854 -3.189 -10.169 1.00 81.69 98 ALA A CA 1
ATOM 653 C C . ALA A 1 98 ? 4.183 -2.568 -9.715 1.00 81.69 98 ALA A C 1
ATOM 655 O O . ALA A 1 98 ? 5.007 -2.184 -10.539 1.00 81.69 98 ALA A O 1
ATOM 656 N N . VAL A 1 99 ? 4.412 -2.505 -8.400 1.00 84.56 99 VAL A N 1
ATOM 657 C CA . VAL A 1 99 ? 5.608 -1.898 -7.806 1.00 84.56 99 VAL A CA 1
ATOM 658 C C . VAL A 1 99 ? 6.200 -2.852 -6.777 1.00 84.56 99 VAL A C 1
ATOM 660 O O . VAL A 1 99 ? 5.514 -3.274 -5.850 1.00 84.56 99 VAL A O 1
ATOM 663 N N . SER A 1 100 ? 7.485 -3.172 -6.930 1.00 84.19 100 SER A N 1
ATOM 664 C CA . SER A 1 100 ? 8.280 -3.905 -5.942 1.00 84.19 100 SER A CA 1
ATOM 665 C C . SER A 1 100 ? 9.530 -3.096 -5.615 1.00 84.19 100 SER A C 1
ATOM 667 O O . SER A 1 100 ? 10.230 -2.649 -6.522 1.00 84.19 100 SER A O 1
ATOM 669 N N . GLY A 1 101 ? 9.793 -2.885 -4.325 1.00 85.19 101 GLY A N 1
ATOM 670 C CA . GLY A 1 101 ? 10.936 -2.117 -3.845 1.00 85.19 101 GLY A CA 1
ATOM 671 C C . GLY A 1 101 ? 11.772 -2.929 -2.866 1.00 85.19 101 GLY A C 1
ATOM 672 O O . GLY A 1 101 ? 11.286 -3.317 -1.806 1.00 85.19 101 GLY A O 1
ATOM 673 N N . THR A 1 102 ? 13.044 -3.150 -3.188 1.00 86.38 102 THR A N 1
ATOM 674 C CA . THR A 1 102 ? 14.006 -3.845 -2.321 1.00 86.38 102 THR A CA 1
ATOM 675 C C . THR A 1 102 ? 15.168 -2.910 -2.012 1.00 86.38 102 THR A C 1
ATOM 677 O O . THR A 1 102 ? 15.747 -2.324 -2.922 1.00 86.38 102 THR A O 1
ATOM 680 N N . ALA A 1 103 ? 15.531 -2.775 -0.736 1.00 87.44 103 ALA A N 1
ATOM 681 C CA . ALA A 1 103 ? 16.680 -1.980 -0.313 1.00 87.44 103 ALA A CA 1
ATOM 682 C C . ALA A 1 103 ? 17.602 -2.819 0.580 1.00 87.44 103 ALA A C 1
ATOM 684 O O . ALA A 1 103 ? 17.184 -3.287 1.634 1.00 87.44 103 ALA A O 1
ATOM 685 N N . GLY A 1 104 ? 18.850 -3.015 0.147 1.00 78.12 104 GLY A N 1
ATOM 686 C CA . GLY A 1 104 ? 19.811 -3.933 0.776 1.00 78.12 104 GLY A CA 1
ATOM 687 C C . GLY A 1 104 ? 20.781 -3.309 1.788 1.00 78.12 104 GLY A C 1
ATOM 688 O O . GLY A 1 104 ? 21.769 -3.945 2.131 1.00 78.12 104 GLY A O 1
ATOM 689 N N . GLY A 1 105 ? 20.553 -2.071 2.239 1.00 83.81 105 GLY A N 1
ATOM 690 C CA . GLY A 1 105 ? 21.461 -1.353 3.147 1.00 83.81 105 GLY A CA 1
ATOM 691 C C . GLY A 1 105 ? 20.776 -0.845 4.416 1.00 83.81 105 GLY A C 1
ATOM 692 O O . GLY A 1 105 ? 19.560 -0.644 4.440 1.00 83.81 105 GLY A O 1
ATOM 693 N N . THR A 1 106 ? 21.559 -0.591 5.469 1.00 85.19 106 THR A N 1
ATOM 694 C CA . THR A 1 106 ? 21.075 0.012 6.721 1.00 85.19 106 THR A CA 1
ATOM 695 C C . THR A 1 106 ? 20.391 1.349 6.439 1.00 85.19 106 THR A C 1
ATOM 697 O O . THR A 1 106 ? 20.978 2.245 5.841 1.00 85.19 106 THR A O 1
ATOM 700 N N . GLY A 1 107 ? 19.129 1.485 6.853 1.00 82.75 107 GLY A N 1
ATOM 701 C CA . GLY A 1 107 ? 18.331 2.688 6.597 1.00 82.75 107 GLY A CA 1
ATOM 702 C C . GLY A 1 107 ? 17.710 2.764 5.198 1.00 82.75 107 GLY A C 1
ATOM 703 O O . GLY A 1 107 ? 16.958 3.707 4.936 1.00 82.75 107 GLY A O 1
ATOM 704 N N . GLY A 1 108 ? 17.942 1.766 4.341 1.00 84.62 108 GLY A N 1
ATOM 705 C CA . GLY A 1 108 ? 17.336 1.657 3.021 1.00 84.62 108 GLY A CA 1
ATOM 706 C C . GLY A 1 108 ? 15.807 1.693 3.064 1.00 84.62 108 GLY A C 1
ATOM 707 O O . GLY A 1 108 ? 15.173 1.318 4.054 1.00 84.62 108 GLY A O 1
ATOM 708 N N . LYS A 1 109 ? 15.207 2.193 1.985 1.00 87.19 109 LYS A N 1
ATOM 709 C CA . LYS A 1 109 ? 13.757 2.283 1.812 1.00 87.19 109 LYS A CA 1
ATOM 710 C C . LYS A 1 109 ? 13.414 1.603 0.500 1.00 87.19 109 LYS A C 1
ATOM 712 O O . LYS A 1 109 ? 13.821 2.087 -0.548 1.00 87.19 109 LYS A O 1
ATOM 717 N N . GLY A 1 110 ? 12.715 0.471 0.566 1.00 88.31 110 GLY A N 1
ATOM 718 C CA . GLY A 1 110 ? 12.232 -0.196 -0.644 1.00 88.31 110 GLY A CA 1
ATOM 719 C C . GLY A 1 110 ? 11.230 0.693 -1.381 1.00 88.31 110 GLY A C 1
ATOM 720 O O . GLY A 1 110 ? 11.384 0.949 -2.568 1.00 88.31 110 GLY A O 1
ATOM 721 N N . ILE A 1 111 ? 10.249 1.221 -0.642 1.00 88.94 111 ILE A N 1
ATOM 722 C CA . ILE A 1 111 ? 9.239 2.161 -1.136 1.00 88.94 111 ILE A CA 1
ATOM 723 C C . ILE A 1 111 ? 9.181 3.350 -0.171 1.00 88.94 111 ILE A C 1
ATOM 725 O O . ILE A 1 111 ? 9.041 3.163 1.038 1.00 88.94 111 ILE A O 1
ATOM 729 N N . TRP A 1 112 ? 9.289 4.571 -0.700 1.00 88.69 112 TRP A N 1
ATOM 730 C CA . TRP A 1 112 ? 9.128 5.815 0.057 1.00 88.69 112 TRP A CA 1
ATOM 731 C C . TRP A 1 112 ? 7.954 6.607 -0.519 1.00 88.69 112 TRP A C 1
ATOM 733 O O . TRP A 1 112 ? 8.049 7.144 -1.618 1.00 88.69 112 TRP A O 1
ATOM 743 N N . GLY A 1 113 ? 6.863 6.724 0.240 1.00 89.56 113 GLY A N 1
ATOM 744 C CA . GLY A 1 113 ? 5.766 7.637 -0.087 1.00 89.56 113 GLY A CA 1
ATOM 745 C C . GLY A 1 113 ? 5.963 9.006 0.565 1.00 89.56 113 GLY A C 1
ATOM 746 O O . GLY A 1 113 ? 6.244 9.090 1.761 1.00 89.56 113 GLY A O 1
ATOM 747 N N . HIS A 1 114 ? 5.769 10.085 -0.191 1.00 90.44 114 HIS A N 1
ATOM 748 C CA . HIS A 1 114 ? 5.669 11.447 0.334 1.00 90.44 114 HIS A CA 1
ATOM 749 C C . HIS A 1 114 ? 4.532 12.182 -0.375 1.00 90.44 114 HIS A C 1
ATOM 751 O O . HIS A 1 114 ? 4.432 12.130 -1.597 1.00 90.44 114 HIS A O 1
ATOM 757 N N . ALA A 1 115 ? 3.696 12.879 0.389 1.00 89.25 115 ALA A N 1
ATOM 758 C CA . ALA A 1 115 ? 2.647 13.733 -0.145 1.00 89.25 115 ALA A CA 1
ATOM 759 C C . ALA A 1 115 ? 2.522 14.991 0.718 1.00 89.25 115 ALA A C 1
ATOM 761 O O . ALA A 1 115 ? 2.578 14.911 1.946 1.00 89.25 115 ALA A O 1
ATOM 762 N N . THR A 1 116 ? 2.335 16.144 0.077 1.00 91.19 116 THR A N 1
ATOM 763 C CA . THR A 1 116 ? 2.055 17.424 0.749 1.00 91.19 116 THR A CA 1
ATOM 764 C C . THR A 1 116 ? 0.585 17.557 1.164 1.00 91.19 116 THR A C 1
ATOM 766 O O . THR A 1 116 ? 0.258 18.400 1.994 1.00 91.19 116 THR A O 1
ATOM 769 N N . GLY A 1 117 ? -0.290 16.695 0.634 1.00 89.56 117 GLY A N 1
ATOM 770 C CA . GLY A 1 117 ? -1.691 16.541 1.021 1.00 89.56 117 GLY A CA 1
ATOM 771 C C . GLY A 1 117 ? -2.237 15.171 0.601 1.00 89.56 117 GLY A C 1
ATOM 772 O O . GLY A 1 117 ? -1.740 14.565 -0.346 1.00 89.56 117 GLY A O 1
ATOM 773 N N . GLY A 1 118 ? -3.249 14.663 1.310 1.00 91.75 118 GLY A N 1
ATOM 774 C CA . GLY A 1 118 ? -3.829 13.340 1.049 1.00 91.75 118 GLY A CA 1
ATOM 775 C C . GLY A 1 118 ? -2.962 12.184 1.562 1.00 91.75 118 GLY A C 1
ATOM 776 O O . GLY A 1 118 ? -2.464 12.223 2.687 1.00 91.75 118 GLY A O 1
ATOM 777 N N . HIS A 1 119 ? -2.810 11.133 0.750 1.00 91.31 119 HIS A N 1
ATOM 778 C CA . HIS A 1 119 ? -2.120 9.901 1.137 1.00 91.31 119 HIS A CA 1
ATOM 779 C C . HIS A 1 119 ? -0.811 9.725 0.367 1.00 91.31 119 HIS A C 1
ATOM 781 O O . HIS A 1 119 ? -0.810 9.595 -0.852 1.00 91.31 119 HIS A O 1
ATOM 787 N N . ALA A 1 120 ? 0.300 9.643 1.097 1.00 91.31 120 ALA A N 1
ATOM 788 C CA . ALA A 1 120 ? 1.607 9.303 0.539 1.00 91.31 120 ALA A CA 1
ATOM 789 C C . ALA A 1 120 ? 1.672 7.858 0.006 1.00 91.31 120 ALA A C 1
ATOM 791 O O . ALA A 1 120 ? 2.384 7.576 -0.954 1.00 91.31 120 ALA A O 1
ATOM 792 N N . VAL A 1 121 ? 0.928 6.952 0.645 1.00 91.50 121 VAL A N 1
ATOM 793 C CA . VAL A 1 121 ? 0.682 5.575 0.208 1.00 91.50 121 VAL A CA 1
ATOM 794 C C . VAL A 1 121 ? -0.790 5.285 0.482 1.00 91.50 121 VAL A C 1
ATOM 796 O O . VAL A 1 121 ? -1.245 5.451 1.614 1.00 91.50 121 VAL A O 1
ATOM 799 N N . HIS A 1 122 ? -1.539 4.885 -0.544 1.00 91.12 122 HIS A N 1
ATOM 800 C CA . HIS A 1 122 ? -2.964 4.579 -0.438 1.00 91.12 122 HIS A CA 1
ATOM 801 C C . HIS A 1 122 ? -3.209 3.124 -0.842 1.00 91.12 122 HIS A C 1
ATOM 803 O O . HIS A 1 122 ? -3.141 2.780 -2.019 1.00 91.12 122 HIS A O 1
ATOM 809 N N . GLY A 1 123 ? -3.462 2.267 0.147 1.00 92.19 123 GLY A N 1
ATOM 810 C CA . GLY A 1 123 ? -3.788 0.861 -0.073 1.00 92.19 123 GLY A CA 1
ATOM 811 C C . GLY A 1 123 ? -5.296 0.656 -0.148 1.00 92.19 123 GLY A C 1
ATOM 812 O O . GLY A 1 123 ? -6.008 0.980 0.800 1.00 92.19 123 GLY A O 1
ATOM 813 N N . THR A 1 124 ? -5.785 0.098 -1.253 1.00 92.69 124 THR A N 1
ATOM 814 C CA . THR A 1 124 ? -7.184 -0.324 -1.403 1.00 92.69 124 THR A CA 1
ATOM 815 C C . THR A 1 124 ? -7.231 -1.745 -1.922 1.00 92.69 124 THR A C 1
ATOM 817 O O . THR A 1 124 ? -6.400 -2.154 -2.728 1.00 92.69 124 THR A O 1
ATOM 820 N N . ALA A 1 125 ? -8.208 -2.505 -1.443 1.00 92.69 125 ALA A N 1
ATOM 821 C CA . ALA A 1 125 ? -8.470 -3.850 -1.913 1.00 92.69 125 ALA A CA 1
ATOM 822 C C . ALA A 1 125 ? -9.985 -4.056 -1.942 1.00 92.69 125 ALA A C 1
ATOM 824 O O . ALA A 1 125 ? -10.658 -3.818 -0.939 1.00 92.69 125 ALA A O 1
ATOM 825 N N . SER A 1 126 ? -10.527 -4.481 -3.085 1.00 89.94 126 SER A N 1
ATOM 826 C CA . SER A 1 126 ? -11.939 -4.881 -3.193 1.00 89.94 126 SER A CA 1
ATOM 827 C C . SER A 1 126 ? -12.217 -6.153 -2.389 1.00 89.94 126 SER A C 1
ATOM 829 O O . SER A 1 126 ? -13.294 -6.321 -1.824 1.00 89.94 126 SER A O 1
ATOM 831 N N . THR A 1 127 ? -11.213 -7.025 -2.296 1.00 86.25 127 THR A N 1
ATOM 832 C CA . THR A 1 127 ? -11.187 -8.224 -1.459 1.00 86.25 127 THR A CA 1
ATOM 833 C C . THR A 1 127 ? -9.803 -8.374 -0.832 1.00 86.25 127 THR A C 1
ATOM 835 O O . THR A 1 127 ? -8.805 -8.118 -1.502 1.00 86.25 127 THR A O 1
ATOM 838 N N . GLY A 1 128 ? -9.715 -8.841 0.414 1.00 90.19 128 GLY A N 1
ATOM 839 C CA . GLY A 1 128 ? -8.433 -9.094 1.081 1.00 90.19 128 GLY A CA 1
ATOM 840 C C . GLY A 1 128 ? -7.924 -7.908 1.903 1.00 90.19 128 GLY A C 1
ATOM 841 O O . GLY A 1 128 ? -8.686 -7.311 2.662 1.00 90.19 128 GLY A O 1
ATOM 842 N N . TRP A 1 129 ? -6.626 -7.605 1.800 1.00 92.62 129 TRP A N 1
ATOM 843 C CA . TRP A 1 129 ? -5.924 -6.672 2.688 1.00 92.62 129 TRP A CA 1
ATOM 844 C C . TRP A 1 129 ? -5.430 -5.437 1.931 1.00 92.62 129 TRP A C 1
ATOM 846 O O . TRP A 1 129 ? -4.737 -5.566 0.928 1.00 92.62 129 TRP A O 1
ATOM 856 N N . GLY A 1 130 ? -5.714 -4.237 2.448 1.00 93.31 130 GLY A N 1
ATOM 857 C CA . GLY A 1 130 ? -5.140 -2.990 1.919 1.00 93.31 130 GLY A CA 1
ATOM 858 C C . GLY A 1 130 ? -3.643 -2.814 2.223 1.00 93.31 130 GLY A C 1
ATOM 859 O O . GLY A 1 130 ? -2.995 -1.951 1.641 1.00 93.31 130 GLY A O 1
ATOM 860 N N . GLY A 1 131 ? -3.085 -3.630 3.123 1.00 94.06 131 GLY A N 1
ATOM 861 C CA . GLY A 1 131 ? -1.662 -3.679 3.446 1.00 94.06 131 GLY A CA 1
ATOM 862 C C . GLY A 1 131 ? -1.326 -4.923 4.271 1.00 94.06 131 GLY A C 1
ATOM 863 O O . GLY A 1 131 ? -2.158 -5.396 5.045 1.00 94.06 131 GLY A O 1
ATOM 864 N N . PHE A 1 132 ? -0.114 -5.449 4.097 1.00 93.44 132 PHE A N 1
ATOM 865 C CA . PHE A 1 132 ? 0.413 -6.609 4.815 1.00 93.44 132 PHE A CA 1
ATOM 866 C C . PHE A 1 132 ? 1.848 -6.319 5.258 1.00 93.44 132 PHE A C 1
ATOM 868 O O . PHE A 1 132 ? 2.670 -5.878 4.455 1.00 93.44 132 PHE A O 1
ATOM 875 N N . PHE A 1 133 ? 2.133 -6.542 6.541 1.00 94.75 133 PHE A N 1
ATOM 876 C CA . PHE A 1 133 ? 3.423 -6.240 7.155 1.00 94.75 133 PHE A CA 1
ATOM 877 C C . PHE A 1 133 ? 3.878 -7.453 7.972 1.00 94.75 133 PHE A C 1
ATOM 879 O O . PHE A 1 133 ? 3.281 -7.761 9.000 1.00 94.75 133 PHE A O 1
ATOM 886 N N . GLU A 1 134 ? 4.925 -8.146 7.515 1.00 95.06 134 GLU A N 1
ATOM 887 C CA . GLU A 1 134 ? 5.505 -9.300 8.231 1.00 95.06 134 GLU A CA 1
ATOM 888 C C . GLU A 1 134 ? 6.395 -8.883 9.410 1.00 95.06 134 GLU A C 1
ATOM 890 O O . GLU A 1 134 ? 6.663 -9.678 10.307 1.00 95.06 134 GLU A O 1
ATOM 895 N N . GLY A 1 135 ? 6.863 -7.632 9.405 1.00 94.12 135 GLY A N 1
ATOM 896 C CA . GLY A 1 135 ? 7.733 -7.069 10.432 1.00 94.12 135 GLY A CA 1
ATOM 897 C C . GLY A 1 135 ? 7.048 -6.016 11.300 1.00 94.12 135 GLY A C 1
ATOM 898 O O . GLY A 1 135 ? 5.904 -5.622 11.073 1.00 94.12 135 GLY A O 1
ATOM 899 N N . SER A 1 136 ? 7.792 -5.519 12.288 1.00 94.06 136 SER A N 1
ATOM 900 C CA . SER A 1 136 ? 7.338 -4.446 13.171 1.00 94.06 136 SER A CA 1
ATOM 901 C C . SER A 1 136 ? 6.978 -3.182 12.391 1.00 94.06 136 SER A C 1
ATOM 903 O O . SER A 1 136 ? 7.757 -2.693 11.571 1.00 94.06 136 SER A O 1
ATOM 905 N N . VAL A 1 137 ? 5.818 -2.611 12.711 1.00 95.75 137 VAL A N 1
ATOM 906 C CA . VAL A 1 137 ? 5.379 -1.320 12.177 1.00 95.75 137 VAL A CA 1
ATOM 907 C C . VAL A 1 137 ? 5.758 -0.227 13.170 1.00 95.75 137 VAL A C 1
ATOM 909 O O . VAL A 1 137 ? 5.387 -0.285 14.340 1.00 95.75 137 VAL A O 1
ATOM 912 N N . TYR A 1 138 ? 6.509 0.770 12.702 1.00 94.94 138 TYR A N 1
ATOM 913 C CA . TYR A 1 138 ? 6.917 1.920 13.504 1.00 94.94 138 TYR A CA 1
ATOM 914 C C . TYR A 1 138 ? 6.191 3.185 13.045 1.00 94.94 138 TYR A C 1
ATOM 916 O O . TYR A 1 138 ? 6.297 3.591 11.887 1.00 94.94 138 TYR A O 1
ATOM 924 N N . THR A 1 139 ? 5.491 3.834 13.972 1.00 96.44 139 THR A N 1
ATOM 925 C CA . THR A 1 139 ? 4.754 5.084 13.752 1.00 96.44 139 THR A CA 1
ATOM 926 C C . THR A 1 139 ? 5.179 6.133 14.768 1.00 96.44 139 THR A C 1
ATOM 928 O O . THR A 1 139 ? 5.133 5.901 15.970 1.00 96.44 139 THR A O 1
ATOM 931 N N . THR A 1 140 ? 5.561 7.318 14.291 1.00 97.12 140 THR A N 1
ATOM 932 C CA . THR A 1 140 ? 5.974 8.451 15.145 1.00 97.12 140 THR A CA 1
ATOM 933 C C . THR A 1 140 ? 4.817 9.360 15.561 1.00 97.12 140 THR A C 1
ATOM 935 O O . THR A 1 140 ? 5.004 10.292 16.343 1.00 97.12 140 THR A O 1
ATOM 938 N N . LYS A 1 141 ? 3.632 9.132 14.992 1.00 96.19 141 LYS A N 1
ATOM 939 C CA . LYS A 1 141 ? 2.394 9.868 15.258 1.00 96.19 141 LYS A CA 1
ATOM 940 C C . LYS A 1 141 ? 1.324 8.879 15.724 1.00 96.19 141 LYS A C 1
ATOM 942 O O . LYS A 1 141 ? 1.645 7.905 16.394 1.00 96.19 141 LYS A O 1
ATOM 947 N N . PHE A 1 142 ? 0.066 9.140 15.405 1.00 96.25 142 PHE A N 1
ATOM 948 C CA . PHE A 1 142 ? -1.070 8.339 15.837 1.00 96.25 142 PHE A CA 1
ATOM 949 C C . PHE A 1 142 ? -1.667 7.532 14.681 1.00 96.25 142 PHE A C 1
ATOM 951 O O . PHE A 1 142 ? -1.466 7.848 13.507 1.00 96.25 142 PHE A O 1
ATOM 958 N N . HIS A 1 143 ? -2.429 6.501 15.043 1.00 96.88 143 HIS A N 1
ATOM 959 C CA . HIS A 1 143 ? -3.358 5.840 14.139 1.00 96.88 143 HIS A CA 1
ATOM 960 C C . HIS A 1 143 ? -4.713 6.527 14.256 1.00 96.88 143 HIS A C 1
ATOM 962 O O . HIS A 1 143 ? -5.378 6.412 15.283 1.00 96.88 143 HIS A O 1
ATOM 968 N N . GLU A 1 144 ? -5.108 7.238 13.206 1.00 96.75 144 GLU A N 1
ATOM 969 C CA . GLU A 1 144 ? -6.475 7.730 13.091 1.00 96.75 144 GLU A CA 1
ATOM 970 C C . GLU A 1 144 ? -7.374 6.566 12.673 1.00 96.75 144 GLU A C 1
ATOM 972 O O . GLU A 1 144 ? -7.090 5.866 11.697 1.00 96.75 144 GLU A O 1
ATOM 977 N N . MET A 1 145 ? -8.448 6.339 13.420 1.00 97.69 145 MET A N 1
ATOM 978 C CA . MET A 1 145 ? -9.385 5.246 13.184 1.00 97.69 145 MET A CA 1
ATOM 979 C C . MET A 1 145 ? -10.800 5.811 13.176 1.00 97.69 145 MET A C 1
ATOM 981 O O . MET A 1 145 ? -11.117 6.716 13.939 1.00 97.69 145 MET A O 1
ATOM 985 N N . LYS A 1 146 ? -11.667 5.258 12.327 1.00 97.88 146 LYS A N 1
ATOM 986 C CA . LYS A 1 146 ? -13.083 5.626 12.261 1.00 97.88 146 LYS A CA 1
ATOM 987 C C . LYS A 1 146 ? -13.936 4.505 12.836 1.00 97.88 146 LYS A C 1
ATOM 989 O O . LYS A 1 146 ? -13.594 3.331 12.691 1.00 97.88 146 LYS A O 1
ATOM 994 N N . GLU A 1 147 ? -15.048 4.870 13.464 1.00 98.38 147 GLU A N 1
ATOM 995 C CA . GLU A 1 147 ? -16.062 3.906 13.880 1.00 98.38 147 GLU A CA 1
ATOM 996 C C . GLU A 1 147 ? -16.554 3.057 12.711 1.00 98.38 147 GLU A C 1
ATOM 998 O O . GLU A 1 147 ? -16.800 3.547 11.604 1.00 98.38 147 GLU A O 1
ATOM 1003 N N . ILE A 1 148 ? -16.730 1.774 12.997 1.00 97.94 148 ILE A N 1
ATOM 1004 C CA . ILE A 1 148 ? -17.326 0.798 12.100 1.00 97.94 148 ILE A CA 1
ATOM 1005 C C . ILE A 1 148 ? -18.349 -0.040 12.863 1.00 97.94 148 ILE A C 1
ATOM 1007 O O . ILE A 1 148 ? -18.360 -0.108 14.096 1.00 97.94 148 ILE A O 1
ATOM 1011 N N . THR A 1 149 ? -19.195 -0.746 12.120 1.00 95.88 149 THR A N 1
ATOM 1012 C CA . THR A 1 149 ? -19.946 -1.864 12.691 1.00 95.88 149 THR A CA 1
ATOM 1013 C C . THR A 1 149 ? -18.972 -2.917 13.199 1.00 95.88 149 THR A C 1
ATOM 1015 O O . THR A 1 149 ? -17.904 -3.109 12.614 1.00 95.88 149 THR A O 1
ATOM 1018 N N . THR A 1 150 ? -19.347 -3.635 14.260 1.00 96.19 150 THR A N 1
ATOM 1019 C CA . THR A 1 150 ? -18.491 -4.708 14.783 1.00 96.19 150 THR A CA 1
ATOM 1020 C C . THR A 1 150 ? -18.155 -5.687 13.662 1.00 96.19 150 THR A C 1
ATOM 1022 O O . THR A 1 150 ? -19.074 -6.221 13.035 1.00 96.19 150 THR A O 1
ATOM 1025 N N . PRO A 1 151 ? -16.862 -5.887 13.360 1.00 96.50 151 PRO A N 1
ATOM 1026 C CA . PRO A 1 151 ? -16.473 -6.758 12.271 1.00 96.50 151 PRO A CA 1
ATOM 1027 C C . PRO A 1 151 ? -16.767 -8.215 12.642 1.00 96.50 151 PRO A C 1
ATOM 1029 O O . PRO A 1 151 ? -16.886 -8.560 13.817 1.00 96.50 151 PRO A O 1
ATOM 1032 N N . ALA A 1 152 ? -16.828 -9.095 11.639 1.00 95.94 152 ALA A N 1
ATOM 1033 C CA . ALA A 1 152 ? -16.869 -10.536 11.889 1.00 95.94 152 ALA A CA 1
ATOM 1034 C C . ALA A 1 152 ? -15.671 -10.981 12.756 1.00 95.94 152 ALA A C 1
ATOM 1036 O O . ALA A 1 152 ? -14.622 -10.326 12.762 1.00 95.94 152 ALA A O 1
ATOM 1037 N N . ALA A 1 153 ? -15.797 -12.101 13.467 1.00 97.31 153 ALA A N 1
ATOM 1038 C CA . ALA A 1 153 ? -14.668 -12.663 14.202 1.00 97.31 153 ALA A CA 1
ATOM 1039 C C . ALA A 1 153 ? -13.503 -12.976 13.237 1.00 97.31 153 ALA A C 1
ATOM 1041 O O . ALA A 1 153 ? -13.743 -13.441 12.116 1.00 97.31 153 ALA A O 1
ATOM 1042 N N . PRO A 1 154 ? -12.244 -12.688 13.609 1.00 97.06 154 PRO A N 1
ATOM 1043 C CA . PRO A 1 154 ? -11.101 -13.122 12.819 1.00 97.06 154 PRO A CA 1
ATOM 1044 C C . PRO A 1 154 ? -10.897 -14.645 12.926 1.00 97.06 154 PRO A C 1
ATOM 1046 O O . PRO A 1 154 ? -11.505 -15.312 13.762 1.00 97.06 154 PRO A O 1
ATOM 1049 N N . ALA A 1 155 ? -10.007 -15.196 12.096 1.00 96.44 155 ALA A N 1
ATOM 1050 C CA . ALA A 1 155 ? -9.574 -16.588 12.220 1.00 96.44 155 ALA A CA 1
ATOM 1051 C C . ALA A 1 155 ? -8.856 -16.848 13.563 1.00 96.44 155 ALA A C 1
ATOM 1053 O O . ALA A 1 155 ? -8.480 -15.915 14.279 1.00 96.44 155 ALA A O 1
ATOM 1054 N N . ALA A 1 156 ? -8.656 -18.123 13.909 1.00 97.12 156 ALA A N 1
ATOM 1055 C CA . ALA A 1 156 ? -7.928 -18.512 15.117 1.00 97.12 156 ALA A CA 1
ATOM 1056 C C . ALA A 1 156 ? -6.531 -17.868 15.179 1.00 97.12 156 ALA A C 1
ATOM 1058 O O . ALA A 1 156 ? -5.859 -17.766 14.159 1.00 97.12 156 ALA A O 1
ATOM 1059 N N . ASN A 1 157 ? -6.094 -17.475 16.381 1.00 96.31 157 ASN A N 1
ATOM 1060 C CA . ASN A 1 157 ? -4.804 -16.812 16.642 1.00 96.31 157 ASN A CA 1
ATOM 1061 C C . ASN A 1 157 ? -4.664 -15.393 16.064 1.00 96.31 157 ASN A C 1
ATOM 1063 O O . ASN A 1 157 ? -3.555 -14.886 15.907 1.00 96.31 157 ASN A O 1
ATOM 1067 N N . HIS A 1 158 ? -5.785 -14.728 15.793 1.00 96.38 158 HIS A N 1
ATOM 1068 C CA . HIS A 1 158 ? -5.813 -13.338 15.356 1.00 96.38 158 HIS A CA 1
ATOM 1069 C C . HIS A 1 158 ? -6.721 -12.489 16.252 1.00 96.38 158 HIS A C 1
ATOM 1071 O O . HIS A 1 158 ? -7.646 -12.989 16.896 1.00 96.38 158 HIS A O 1
ATOM 1077 N N . ALA A 1 159 ? -6.478 -11.179 16.237 1.00 97.56 159 ALA A N 1
ATOM 1078 C CA . ALA A 1 159 ? -7.318 -10.176 16.875 1.00 97.56 159 ALA A CA 1
ATOM 1079 C C . ALA A 1 159 ? -7.587 -9.012 15.913 1.00 97.56 159 ALA A C 1
ATOM 1081 O O . ALA A 1 159 ? -6.808 -8.760 14.991 1.00 97.56 159 ALA A O 1
ATOM 1082 N N . ARG A 1 160 ? -8.692 -8.293 16.125 1.00 97.81 160 ARG A N 1
ATOM 1083 C CA . ARG A 1 160 ? -9.036 -7.062 15.396 1.00 97.81 160 ARG A CA 1
ATOM 1084 C C . ARG A 1 160 ? -9.157 -5.907 16.382 1.00 97.81 160 ARG A C 1
ATOM 1086 O O . ARG A 1 160 ? -9.959 -5.999 17.305 1.00 97.81 160 ARG A O 1
ATOM 1093 N N . LEU A 1 161 ? -8.388 -4.839 16.171 1.00 98.00 161 LEU A N 1
ATOM 1094 C CA . LEU A 1 161 ? -8.520 -3.568 16.887 1.00 98.00 161 LEU A CA 1
ATOM 1095 C C . LEU A 1 161 ? -9.415 -2.636 16.065 1.00 98.00 161 LEU A C 1
ATOM 1097 O O . LEU A 1 161 ? -9.155 -2.430 14.881 1.00 98.00 161 LEU A O 1
ATOM 1101 N N . PHE A 1 162 ? -10.473 -2.096 16.660 1.00 98.50 162 PHE A N 1
ATOM 1102 C CA . PHE A 1 162 ? -11.439 -1.261 15.942 1.00 98.50 162 PHE A CA 1
ATOM 1103 C C . PHE A 1 162 ? -12.166 -0.290 16.875 1.00 98.50 162 PHE A C 1
ATOM 1105 O O . PHE A 1 162 ? -12.122 -0.433 18.100 1.00 98.50 162 PHE A O 1
ATOM 1112 N N . LEU A 1 163 ? -12.846 0.687 16.269 1.00 98.62 163 LEU A N 1
ATOM 1113 C CA . LEU A 1 163 ? -13.757 1.600 16.952 1.00 98.62 163 LEU A CA 1
ATOM 1114 C C . LEU A 1 163 ? -15.212 1.256 16.617 1.00 98.62 163 LEU A C 1
ATOM 1116 O O . LEU A 1 163 ? -15.507 0.889 15.479 1.00 98.62 163 LEU A O 1
ATOM 1120 N N . ARG A 1 164 ? -16.124 1.409 17.578 1.00 97.75 164 ARG A N 1
ATOM 1121 C CA . ARG A 1 164 ? -17.578 1.279 17.369 1.00 97.75 164 ARG A CA 1
ATOM 1122 C C . ARG A 1 164 ? -18.363 2.251 18.242 1.00 97.75 164 ARG A C 1
ATOM 1124 O O . ARG A 1 164 ? -17.883 2.620 19.309 1.00 97.75 164 ARG A O 1
ATOM 1131 N N . ASP A 1 165 ? -19.590 2.554 17.842 1.00 97.50 165 ASP A N 1
ATOM 1132 C CA . ASP A 1 165 ? -20.561 3.216 18.713 1.00 97.50 165 ASP A CA 1
ATOM 1133 C C . ASP A 1 165 ? -21.069 2.254 19.811 1.00 97.50 165 ASP A C 1
ATOM 1135 O O . ASP A 1 165 ? -21.220 1.036 19.599 1.00 97.50 165 ASP A O 1
ATOM 1139 N N . ASN A 1 166 ? -21.329 2.799 21.001 1.00 96.25 166 ASN A N 1
ATOM 1140 C CA . ASN A 1 166 ? -21.850 2.061 22.154 1.00 96.25 166 ASN A CA 1
ATOM 1141 C C . ASN A 1 166 ? -23.387 1.940 22.182 1.00 96.25 166 ASN A C 1
ATOM 1143 O O . ASN A 1 166 ? -23.933 1.425 23.157 1.00 96.25 166 ASN A O 1
ATOM 1147 N N . GLY A 1 167 ? -24.087 2.414 21.152 1.00 94.69 167 GLY A N 1
ATOM 1148 C CA . GLY A 1 167 ? -25.546 2.509 21.080 1.00 94.69 167 GLY A CA 1
ATOM 1149 C C . GLY A 1 167 ? -26.117 3.793 21.690 1.00 94.69 167 GLY A C 1
ATOM 1150 O O . GLY A 1 167 ? -27.332 3.955 21.741 1.00 94.69 167 GLY A O 1
ATOM 1151 N N . SER A 1 168 ? -25.273 4.694 22.194 1.00 95.56 168 SER A N 1
ATOM 1152 C CA . SER A 1 168 ? -25.669 5.967 22.815 1.00 95.56 168 SER A CA 1
ATOM 1153 C C . SER A 1 168 ? -24.923 7.172 22.229 1.00 95.56 168 SER A C 1
ATOM 1155 O O . SER A 1 168 ? -24.955 8.247 22.826 1.00 95.56 168 SER A O 1
ATOM 1157 N N . GLY A 1 169 ? -24.248 7.010 21.087 1.00 95.31 169 GLY A N 1
ATOM 1158 C CA . GLY A 1 169 ? -23.501 8.077 20.417 1.00 95.31 169 GLY A CA 1
ATOM 1159 C C . GLY A 1 169 ? -22.076 8.277 20.938 1.00 95.31 169 GLY A C 1
ATOM 1160 O O . GLY A 1 169 ? -21.490 9.325 20.672 1.00 95.31 169 GLY A O 1
ATOM 1161 N N . LYS A 1 170 ? -21.528 7.331 21.716 1.00 97.75 170 LYS A N 1
ATOM 1162 C CA . LYS A 1 170 ? -20.146 7.382 22.219 1.00 97.75 170 LYS A CA 1
ATOM 1163 C C . LYS A 1 170 ? -19.281 6.311 21.573 1.00 97.75 170 LYS A C 1
ATOM 1165 O O . LYS A 1 170 ? -19.648 5.134 21.546 1.00 97.75 170 LYS A O 1
ATOM 1170 N N . THR A 1 171 ? -18.061 6.698 21.219 1.00 98.56 171 THR A N 1
ATOM 1171 C CA . THR A 1 171 ? -17.063 5.792 20.650 1.00 98.56 171 THR A CA 1
ATOM 1172 C C . THR A 1 171 ? -16.463 4.848 21.694 1.00 98.56 171 THR A C 1
ATOM 1174 O O . THR A 1 171 ? -16.117 5.249 22.807 1.00 98.56 171 THR A O 1
ATOM 1177 N N . GLN A 1 172 ? -16.256 3.587 21.321 1.00 98.44 172 GLN A N 1
ATOM 1178 C CA . GLN A 1 172 ? -15.513 2.580 22.080 1.00 98.44 172 GLN A CA 1
ATOM 1179 C C . GLN A 1 172 ? -14.315 2.072 21.287 1.00 98.44 172 GLN A C 1
ATOM 1181 O O . GLN A 1 172 ? -14.460 1.699 20.126 1.00 98.44 172 GLN A O 1
ATOM 1186 N N . LEU A 1 173 ? -13.157 1.987 21.944 1.00 98.62 173 LEU A N 1
ATOM 1187 C CA . LEU A 1 173 ? -11.992 1.250 21.464 1.00 98.62 173 LEU A CA 1
ATOM 1188 C C . LEU A 1 173 ? -12.091 -0.207 21.911 1.00 98.62 173 LEU A C 1
ATOM 1190 O O . LEU A 1 173 ? -12.117 -0.489 23.113 1.00 98.62 173 LEU A O 1
ATOM 1194 N N . CYS A 1 174 ? -12.103 -1.123 20.946 1.00 98.50 174 CYS A N 1
ATOM 1195 C CA . CYS A 1 174 ? -12.366 -2.538 21.173 1.00 98.50 174 CYS A CA 1
ATOM 1196 C C . CYS A 1 174 ? -11.301 -3.437 20.546 1.00 98.50 174 CYS A C 1
ATOM 1198 O O . CYS A 1 174 ? -10.782 -3.150 19.466 1.00 98.50 174 CYS A O 1
ATOM 1200 N N . VAL A 1 175 ? -11.057 -4.580 21.189 1.00 98.38 175 VAL A N 1
ATOM 1201 C CA . VAL A 1 175 ? -10.330 -5.717 20.610 1.00 98.38 175 VAL A CA 1
ATOM 1202 C C . VAL A 1 175 ? -11.262 -6.925 20.500 1.00 98.38 175 VAL A C 1
ATOM 1204 O O . VAL A 1 175 ? -11.921 -7.289 21.469 1.00 98.38 175 VAL A O 1
ATOM 1207 N N . LEU A 1 176 ? -11.346 -7.532 19.315 1.00 98.25 176 LEU A N 1
ATOM 1208 C CA . LEU A 1 176 ? -12.167 -8.714 19.018 1.00 98.25 176 LEU A CA 1
ATOM 1209 C C . LEU A 1 176 ? -11.275 -9.924 18.726 1.00 98.25 176 LEU A C 1
ATOM 1211 O O . LEU A 1 176 ? -10.406 -9.842 17.856 1.00 98.25 176 LEU A O 1
ATOM 1215 N N . PHE A 1 177 ? -11.537 -11.045 19.400 1.00 97.38 177 PHE A N 1
ATOM 1216 C CA . PHE A 1 177 ? -10.843 -12.322 19.195 1.00 97.38 177 PHE A CA 1
ATOM 1217 C C . PHE A 1 177 ? -11.688 -13.321 18.389 1.00 97.38 177 PHE A C 1
ATOM 1219 O O . PHE A 1 177 ? -12.859 -13.084 18.083 1.00 97.38 177 PHE A O 1
ATOM 1226 N N . ASN A 1 178 ? -11.082 -14.455 18.031 1.00 97.19 178 ASN A N 1
ATOM 1227 C CA . ASN A 1 178 ? -11.653 -15.450 17.119 1.00 97.19 178 ASN A CA 1
ATOM 1228 C C . ASN A 1 178 ? -12.969 -16.097 17.592 1.00 97.19 178 ASN A C 1
ATOM 1230 O O . ASN A 1 178 ? -13.719 -16.606 16.768 1.00 97.19 178 ASN A O 1
ATOM 1234 N N . THR A 1 179 ? -13.271 -16.084 18.893 1.00 95.56 179 THR A N 1
ATOM 1235 C CA . THR A 1 179 ? -14.519 -16.643 19.447 1.00 95.56 179 THR A CA 1
ATOM 1236 C C . THR A 1 179 ? -15.723 -15.706 19.310 1.00 95.56 179 THR A C 1
ATOM 1238 O O . THR A 1 179 ? -16.819 -16.052 19.740 1.00 95.56 179 THR A O 1
ATOM 1241 N N . GLY A 1 180 ? -15.543 -14.510 18.735 1.00 92.75 180 GLY A N 1
ATOM 1242 C CA . GLY A 1 180 ? -16.603 -13.510 18.572 1.00 92.75 180 GLY A CA 1
ATOM 1243 C C . GLY A 1 180 ? -16.800 -12.594 19.784 1.00 92.75 180 GLY A C 1
ATOM 1244 O O . GLY A 1 180 ? -17.450 -11.557 19.665 1.00 92.75 180 GLY A O 1
ATOM 1245 N N . GLY A 1 181 ? -16.202 -12.927 20.931 1.00 92.81 181 GLY A N 1
ATOM 1246 C CA . GLY A 1 181 ? -16.153 -12.039 22.089 1.00 92.81 181 GLY A CA 1
ATOM 1247 C C . GLY A 1 181 ? -15.196 -10.869 21.857 1.00 92.81 181 GLY A C 1
ATOM 1248 O O . GLY A 1 181 ? -14.050 -11.070 21.441 1.00 92.81 181 GLY A O 1
ATOM 1249 N N . PHE A 1 182 ? -15.651 -9.649 22.148 1.00 94.75 182 PHE A N 1
ATOM 1250 C CA . PHE A 1 182 ? -14.805 -8.458 22.153 1.00 94.75 182 PHE A CA 1
ATOM 1251 C C . PHE A 1 182 ? -14.672 -7.876 23.558 1.00 94.75 182 PHE A C 1
ATOM 1253 O O .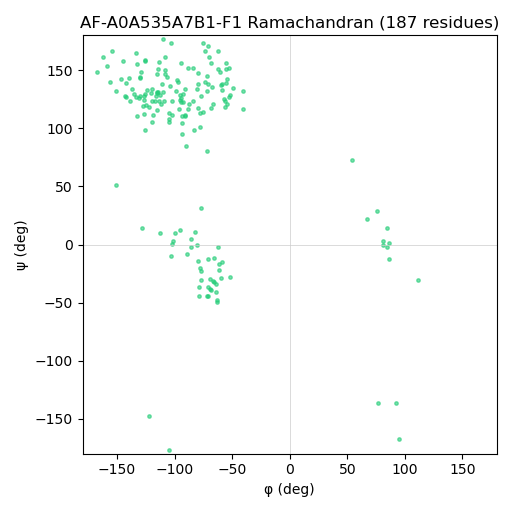 PHE A 1 182 ? -15.580 -7.971 24.382 1.00 94.75 182 PHE A O 1
ATOM 1260 N N . GLN A 1 183 ? -13.536 -7.236 23.808 1.00 97.25 183 GLN A N 1
ATOM 1261 C CA . GLN A 1 183 ? -13.265 -6.480 25.018 1.00 97.25 183 GLN A CA 1
ATOM 1262 C C . GLN A 1 183 ? -13.224 -4.992 24.685 1.00 97.25 183 GLN A C 1
ATOM 1264 O O . GLN A 1 183 ? -12.529 -4.570 23.758 1.00 97.25 183 GLN A O 1
ATOM 1269 N N . VAL A 1 184 ? -13.940 -4.195 25.475 1.00 98.06 184 VAL A N 1
ATOM 1270 C CA . VAL A 1 184 ? -13.816 -2.737 25.449 1.00 98.06 184 VAL A CA 1
ATOM 1271 C C . VAL A 1 184 ? -12.576 -2.358 26.248 1.00 98.06 184 VAL A C 1
ATOM 1273 O O . VAL A 1 184 ? -12.494 -2.622 27.446 1.00 98.06 184 VAL A O 1
ATOM 1276 N N . ILE A 1 185 ? -11.608 -1.739 25.582 1.00 98.19 185 ILE A N 1
ATOM 1277 C CA . ILE A 1 185 ? -10.406 -1.190 26.216 1.00 98.19 185 ILE A CA 1
ATOM 1278 C C . ILE A 1 185 ? -10.759 0.148 26.866 1.00 98.19 185 ILE A C 1
ATOM 1280 O O . ILE A 1 185 ? -10.372 0.422 28.003 1.00 98.19 185 ILE A O 1
ATOM 1284 N N . LYS A 1 186 ? -11.518 0.985 26.149 1.00 98.38 186 LYS A N 1
ATOM 1285 C CA . LYS A 1 186 ? -11.967 2.283 26.650 1.00 98.38 186 LYS A CA 1
ATOM 1286 C C . LYS A 1 186 ? -13.227 2.752 25.928 1.00 98.38 186 LYS A C 1
ATOM 1288 O O . LYS A 1 186 ? -13.320 2.634 24.711 1.00 98.38 186 LYS A O 1
ATOM 1293 N N . THR A 1 187 ? -14.152 3.337 26.681 1.00 98.31 187 THR A N 1
ATOM 1294 C CA . THR A 1 187 ? -15.262 4.133 26.141 1.00 98.31 187 THR A CA 1
ATOM 1295 C C . THR A 1 187 ? -14.886 5.607 26.235 1.00 98.31 187 THR A C 1
ATOM 1297 O O . THR A 1 187 ? -14.270 6.017 27.226 1.00 98.31 187 THR A O 1
ATOM 1300 N N . GLN A 1 188 ? -15.248 6.389 25.220 1.00 97.56 188 GLN A N 1
ATOM 1301 C CA . GLN A 1 188 ? -15.179 7.844 25.259 1.00 97.56 188 GLN A CA 1
ATOM 1302 C C . GLN A 1 188 ? -15.833 8.361 26.557 1.00 97.56 188 GLN A C 1
ATOM 1304 O O . GLN A 1 188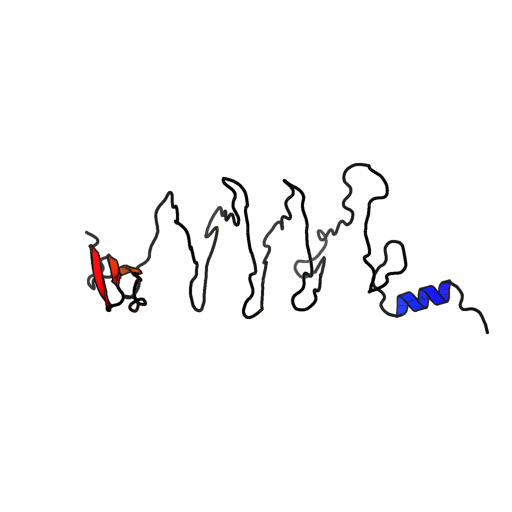 ? -16.904 7.861 26.923 1.00 97.56 188 GLN A O 1
ATOM 1309 N N . PRO A 1 189 ? -15.190 9.307 27.267 1.00 94.19 189 PRO A N 1
ATOM 1310 C CA . PRO A 1 189 ? -15.731 9.883 28.495 1.00 94.19 189 PRO A CA 1
ATOM 1311 C C . PRO A 1 189 ? -17.172 10.388 28.372 1.00 94.19 189 PRO A C 1
ATOM 1313 O O . PRO A 1 189 ? -17.606 10.841 27.290 1.00 94.19 189 PRO A O 1
#